Protein AF-A0A939I1Z3-F1 (afdb_monomer)

Secondary structure (DSSP, 8-state):
------TTTTT-EEPP-EEEEE-HHHHHHTTT-HHHHIIIIIHHHHHHHHHHHHTT--EEEEEHHHHHTT--TT-SEEEES-GGG--HHHHHHHHHHHHTT-EEEEPPTT--TTSTTTHHHHHHHHHHHHHTTGGG-SEEEESS-TT-EEEEEEETTTTEEEEEEE--GGG---GGGTTSS--PPPPPPPP--S-EEEE-STT--EEEEEE----------S---------TT--PPP--PPEEEEEEPPP-

Sequence (252 aa):
MPWAVSPYLSQSRPVRWAAVHYSERSRDRRGVDLVAAWRQVLWPLTGAFQVLVRDRVPVGVVDDYQLQKGQLDGYKLLFLPNPDELTTAQRREVDRFQAKGGIVIENDPRWTWSQPGKTGKAIAAFRQVYSEYRDTGPVRVTGGPEKMHAVAFQNPDKNRLMVAITNDFTWIQFRKNIGKGKQSLKSPPPQIRDVEPNSLSPGVGVTPVGGAAELHRCGASRGLKCRIRSQPGDRHASLLGKRLMVRTGKSL

pLDDT: mean 78.76, std 24.36, range [21.97, 98.81]

Radius of gyration: 22.59 Å; Cα contacts (8 Å, |Δi|>4): 367; chains: 1; bounding box: 70×38×61 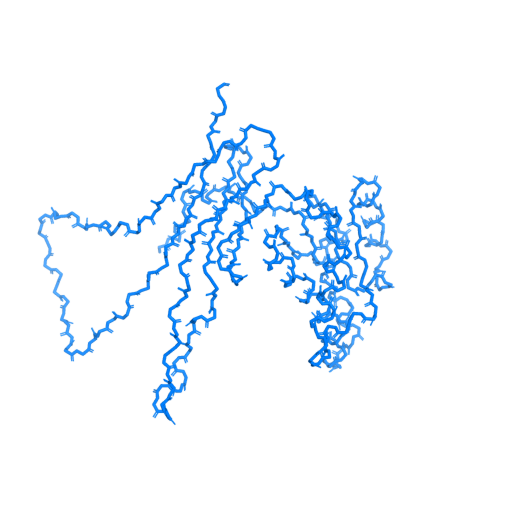Å

Nearest PDB structures (foldseek):
  7vkz-assembly1_A  TM=6.319E-01  e=9.091E-02  Ignavibacterium album JCM 16511
  7x87-assembly1_B  TM=6.037E-01  e=1.030E-01  Ignavibacterium album
  7x87-assembly1_A  TM=6.254E-01  e=1.322E-01  Ignavibacterium album
  7n29-assembly1_A-3  TM=5.141E-01  e=2.467E-01  Homo sapiens
  8hf0-assembly1_D  TM=3.876E-01  e=4.635E+00  Drosophila melanogaster

Solvent-accessible surface area (backbone atoms only — not comparable to full-atom values): 15160 Å² total; per-residue (Å²): 132,84,83,78,73,56,77,81,60,56,86,42,41,75,45,53,29,33,32,36,41,46,54,57,66,65,34,55,75,40,62,88,43,57,67,56,25,39,53,62,38,48,27,46,38,52,46,55,51,48,49,40,42,55,68,26,38,42,66,48,76,36,43,56,67,43,41,48,70,51,69,55,82,64,44,46,34,38,36,30,45,57,70,90,71,54,50,74,60,33,46,53,33,51,52,54,39,39,76,73,71,30,42,77,46,69,58,57,86,84,47,39,43,65,42,87,96,36,33,67,57,22,50,51,54,54,48,60,66,50,52,84,52,55,84,73,40,68,47,41,58,46,64,44,55,78,64,35,42,54,48,44,29,36,22,76,95,73,66,32,55,36,45,49,46,42,66,46,70,79,50,68,72,80,70,89,55,80,80,82,56,94,74,75,79,67,67,78,66,73,75,81,48,74,66,47,73,45,54,71,54,89,75,60,47,80,39,82,40,77,44,72,87,73,77,78,72,80,74,90,72,88,87,77,91,79,83,77,84,77,73,94,78,83,81,80,81,82,89,82,81,76,46,50,41,38,43,42,56,83,77,130

Structure (mmCIF, N/CA/C/O backbone):
data_AF-A0A939I1Z3-F1
#
_entry.id   AF-A0A939I1Z3-F1
#
loop_
_atom_site.group_PDB
_atom_site.id
_atom_site.type_symbol
_atom_site.label_atom_id
_atom_site.label_alt_id
_atom_site.label_comp_id
_atom_site.label_asym_id
_atom_site.label_entity_id
_atom_site.label_seq_id
_atom_site.pdbx_PDB_ins_code
_atom_site.Cartn_x
_atom_site.Cartn_y
_atom_site.Cartn_z
_atom_site.occupancy
_atom_site.B_iso_or_equiv
_atom_site.auth_seq_id
_atom_site.auth_comp_id
_atom_site.auth_asym_id
_atom_site.auth_atom_id
_atom_site.pdbx_PDB_model_num
ATOM 1 N N . MET A 1 1 ? -26.831 20.796 -7.241 1.00 49.06 1 MET A N 1
ATOM 2 C CA . MET A 1 1 ? -27.105 19.921 -6.081 1.00 49.06 1 MET A CA 1
ATOM 3 C C . MET A 1 1 ? -25.776 19.511 -5.465 1.00 49.06 1 MET A C 1
ATOM 5 O O . MET A 1 1 ? -24.980 18.925 -6.193 1.00 49.06 1 MET A O 1
ATOM 9 N N . PRO A 1 2 ? -25.488 19.839 -4.196 1.00 58.41 2 PRO A N 1
ATOM 10 C CA . PRO A 1 2 ? -24.328 19.280 -3.511 1.00 58.41 2 PRO A CA 1
ATOM 11 C C . PRO A 1 2 ? -24.509 17.762 -3.380 1.00 58.41 2 PRO A C 1
ATOM 13 O O . PRO A 1 2 ? -25.597 17.277 -3.072 1.00 58.41 2 PRO A O 1
ATOM 16 N N . TRP A 1 3 ? -23.460 17.003 -3.671 1.00 49.12 3 TRP A N 1
ATOM 17 C CA . TRP A 1 3 ? -23.441 15.553 -3.504 1.00 49.12 3 TRP A CA 1
ATOM 18 C C . TRP A 1 3 ? -23.482 15.242 -2.003 1.00 49.12 3 TRP A C 1
ATOM 20 O O . TRP A 1 3 ? -22.556 15.556 -1.261 1.00 49.12 3 TRP A O 1
ATOM 30 N N . ALA A 1 4 ? -24.583 14.657 -1.532 1.00 73.69 4 ALA A N 1
ATOM 31 C CA . ALA A 1 4 ? -24.708 14.258 -0.138 1.00 73.69 4 ALA A CA 1
ATOM 32 C C . ALA A 1 4 ? -23.889 12.982 0.105 1.00 73.69 4 ALA A C 1
ATOM 34 O O . ALA A 1 4 ? -24.250 11.892 -0.345 1.00 73.69 4 ALA A O 1
ATOM 35 N N . VAL A 1 5 ? -22.774 13.108 0.826 1.00 76.12 5 VAL A N 1
ATOM 36 C CA . VAL A 1 5 ? -22.085 11.949 1.407 1.00 76.12 5 VAL A CA 1
ATOM 37 C C . VAL A 1 5 ? -22.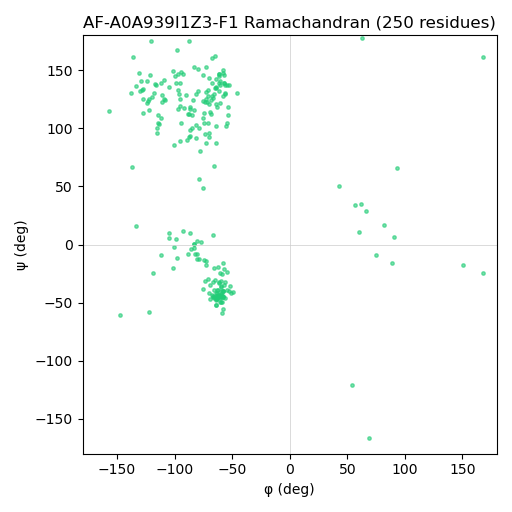979 11.366 2.495 1.00 76.12 5 VAL A C 1
ATOM 39 O O . VAL A 1 5 ? -23.569 12.106 3.280 1.00 76.12 5 VAL A O 1
ATOM 42 N N . SER A 1 6 ? -23.064 10.036 2.564 1.00 81.69 6 SER A N 1
ATOM 43 C CA . SER A 1 6 ? -23.744 9.343 3.663 1.00 81.69 6 SER A CA 1
ATOM 44 C C . SER A 1 6 ? -23.323 9.939 5.020 1.00 81.69 6 SER A C 1
ATOM 46 O O . SER A 1 6 ? -22.117 10.028 5.274 1.00 81.69 6 SER A O 1
ATOM 48 N N . PRO A 1 7 ? -24.258 10.291 5.925 1.00 83.44 7 PRO A N 1
ATOM 49 C CA . PRO A 1 7 ? -23.924 10.811 7.257 1.00 83.44 7 PRO A CA 1
ATOM 50 C C . PRO A 1 7 ? -22.991 9.892 8.058 1.00 83.44 7 PRO A C 1
ATOM 52 O O . PRO A 1 7 ? -22.258 10.344 8.941 1.00 83.44 7 PRO A O 1
ATOM 55 N N . TYR A 1 8 ? -22.980 8.598 7.728 1.00 81.19 8 TYR A N 1
ATOM 56 C CA . TYR A 1 8 ? -22.053 7.630 8.298 1.00 81.19 8 TYR A CA 1
ATOM 57 C C . TYR A 1 8 ? -20.606 7.915 7.872 1.00 81.19 8 TYR A C 1
ATOM 59 O O . TYR A 1 8 ? -19.730 7.970 8.730 1.00 81.19 8 TYR A O 1
ATOM 67 N N . LEU A 1 9 ? -20.360 8.214 6.595 1.00 85.81 9 LEU A N 1
ATOM 68 C CA . LEU A 1 9 ? -19.024 8.528 6.070 1.00 85.81 9 LEU A CA 1
ATOM 69 C C . LEU A 1 9 ? -18.563 9.963 6.367 1.00 85.81 9 LEU A C 1
ATOM 71 O O . LEU A 1 9 ? -17.377 10.265 6.225 1.00 85.81 9 LEU A O 1
ATOM 75 N N . SER A 1 10 ? -19.467 10.839 6.813 1.00 88.69 10 SER A N 1
ATOM 76 C CA . SER A 1 10 ? -19.119 12.212 7.180 1.00 88.69 10 SER A CA 1
ATOM 77 C C . SER A 1 10 ? -18.022 12.247 8.252 1.00 88.69 10 SER A C 1
ATOM 79 O O . SER A 1 10 ? -18.107 11.558 9.276 1.00 88.69 10 SER A O 1
ATOM 81 N N . GLN A 1 11 ? -16.980 13.046 7.985 1.00 89.31 11 GLN A N 1
ATOM 82 C CA . GLN A 1 11 ? -15.795 13.237 8.836 1.00 89.31 11 GLN A CA 1
ATOM 83 C C . GLN A 1 11 ? -14.982 11.957 9.104 1.00 89.31 11 GLN A C 1
ATOM 85 O O . GLN A 1 11 ? -14.099 11.948 9.958 1.00 89.31 11 GLN A O 1
ATOM 90 N N . SER A 1 12 ? -15.267 10.862 8.397 1.00 92.06 12 SER A N 1
ATOM 91 C CA . SER A 1 12 ? -14.455 9.652 8.492 1.00 92.06 12 SER A CA 1
ATOM 92 C C . SER A 1 12 ? -13.230 9.738 7.586 1.00 92.06 12 SER A C 1
ATOM 94 O O . SER A 1 12 ? -13.233 10.429 6.566 1.00 92.06 12 SER A O 1
ATOM 96 N N . ARG A 1 13 ? -12.171 9.030 7.966 1.00 93.50 13 ARG A N 1
ATOM 97 C CA . ARG A 1 13 ? -10.926 8.908 7.206 1.00 93.50 13 ARG A CA 1
ATOM 98 C C . ARG A 1 13 ? -10.680 7.432 6.899 1.00 93.50 13 ARG A C 1
ATOM 100 O O . ARG A 1 13 ? -11.027 6.599 7.738 1.00 93.50 13 ARG A O 1
ATOM 107 N N . PRO A 1 14 ? -10.091 7.081 5.744 1.00 94.12 14 PRO A N 1
ATOM 108 C CA . PRO A 1 14 ? -9.678 5.708 5.484 1.00 94.12 14 PRO A CA 1
ATOM 109 C C . PRO A 1 14 ? -8.767 5.199 6.601 1.00 94.12 14 PRO A C 1
ATOM 111 O O . PRO A 1 14 ? -7.878 5.921 7.059 1.00 94.12 14 PRO A O 1
ATOM 114 N N . VAL A 1 15 ? -8.993 3.964 7.039 1.00 95.00 15 VAL A N 1
ATOM 115 C CA . VAL A 1 15 ? -8.064 3.286 7.942 1.00 95.00 15 VAL A CA 1
ATOM 116 C C . VAL A 1 15 ? -6.773 3.034 7.174 1.00 95.00 15 VAL A C 1
ATOM 118 O O . VAL A 1 15 ? -6.783 2.456 6.088 1.00 95.00 15 VAL A O 1
ATOM 121 N N . ARG A 1 16 ? -5.663 3.495 7.741 1.00 94.88 16 ARG A N 1
ATOM 122 C CA . ARG A 1 16 ? -4.318 3.267 7.217 1.00 94.88 16 ARG A CA 1
ATOM 123 C C . ARG A 1 16 ? -3.723 2.082 7.963 1.00 94.88 16 ARG A C 1
ATOM 125 O O . ARG A 1 16 ? -3.849 2.011 9.179 1.00 94.88 16 ARG A O 1
ATOM 132 N N . TRP A 1 17 ? -3.136 1.137 7.236 1.00 96.75 17 TRP A N 1
ATOM 133 C CA . TRP A 1 17 ? -2.380 0.038 7.837 1.00 96.75 17 TRP A CA 1
ATOM 134 C C . TRP A 1 17 ? -1.226 -0.383 6.931 1.00 96.75 17 TRP A C 1
ATOM 136 O O . TRP A 1 17 ? -0.074 -0.198 7.309 1.00 96.75 17 TRP A O 1
ATOM 146 N N . ALA A 1 18 ? -1.507 -0.827 5.708 1.00 98.12 18 ALA A N 1
ATOM 147 C CA . ALA A 1 18 ? -0.481 -1.041 4.692 1.00 98.12 18 ALA A CA 1
ATOM 148 C C . ALA A 1 18 ? -0.422 0.128 3.702 1.00 98.12 18 ALA A C 1
ATOM 150 O O . ALA A 1 18 ? -1.449 0.706 3.341 1.00 98.12 18 ALA A O 1
ATOM 151 N N . ALA A 1 19 ? 0.774 0.445 3.227 1.00 98.50 19 ALA A N 1
ATOM 152 C CA . ALA A 1 19 ? 1.020 1.351 2.118 1.00 98.50 19 ALA A CA 1
ATOM 153 C C . ALA A 1 19 ? 1.847 0.639 1.047 1.00 98.50 19 ALA A C 1
ATOM 155 O O . ALA A 1 19 ? 2.785 -0.091 1.364 1.00 98.50 19 ALA A O 1
ATOM 156 N N . VAL A 1 20 ? 1.528 0.881 -0.221 1.00 98.69 20 VAL A N 1
ATOM 157 C CA . VAL A 1 20 ? 2.394 0.537 -1.351 1.00 98.69 20 VAL A CA 1
ATOM 158 C C . VAL A 1 20 ? 2.970 1.825 -1.922 1.00 98.69 20 VAL A C 1
ATOM 160 O O . VAL A 1 20 ? 2.214 2.733 -2.272 1.00 98.69 20 VAL A O 1
ATOM 163 N N . HIS A 1 21 ? 4.294 1.914 -2.011 1.00 98.75 21 HIS A N 1
ATOM 164 C CA . HIS A 1 21 ? 4.952 3.084 -2.579 1.00 98.75 21 HIS A CA 1
ATOM 165 C C . HIS A 1 21 ? 4.834 3.097 -4.107 1.00 98.75 21 HIS A C 1
ATOM 167 O O . HIS A 1 21 ? 5.263 2.155 -4.775 1.00 98.75 21 HIS A O 1
ATOM 173 N N . TYR A 1 22 ? 4.286 4.174 -4.663 1.00 98.56 22 TYR A N 1
ATOM 174 C CA . TYR A 1 22 ? 4.348 4.477 -6.085 1.00 98.56 22 TYR A CA 1
ATOM 175 C C . TYR A 1 22 ? 5.533 5.394 -6.358 1.00 98.56 22 TYR A C 1
ATOM 177 O O . TYR A 1 22 ? 5.461 6.580 -6.077 1.00 98.56 22 TYR A O 1
ATOM 185 N N . SER A 1 23 ? 6.609 4.844 -6.923 1.00 97.88 23 SER A N 1
ATOM 186 C CA . SER A 1 23 ? 7.764 5.661 -7.291 1.00 97.88 23 SER A CA 1
ATOM 187 C C . SER A 1 23 ? 7.591 6.253 -8.689 1.00 97.88 23 SER A C 1
ATOM 189 O O . SER A 1 23 ? 7.941 5.618 -9.693 1.00 97.88 23 SER A O 1
ATOM 191 N N . GLU A 1 24 ? 7.066 7.477 -8.764 1.00 98.19 24 GLU A N 1
ATOM 192 C CA . GLU A 1 24 ? 6.980 8.228 -10.021 1.00 98.19 24 GLU A CA 1
ATOM 193 C C . GLU A 1 24 ? 8.357 8.424 -10.646 1.00 98.19 24 GLU A C 1
ATOM 195 O O . GLU A 1 24 ? 8.524 8.213 -11.843 1.00 98.19 24 GLU A O 1
ATOM 200 N N . ARG A 1 25 ? 9.376 8.706 -9.835 1.00 97.56 25 ARG A N 1
ATOM 201 C CA . ARG A 1 25 ? 10.770 8.826 -10.258 1.00 97.56 25 ARG A CA 1
ATOM 202 C C . ARG A 1 25 ? 11.286 7.545 -10.900 1.00 97.56 25 ARG A C 1
ATOM 204 O O . ARG A 1 25 ? 11.948 7.614 -11.937 1.00 97.56 25 ARG A O 1
ATOM 211 N N . SER A 1 26 ? 11.014 6.384 -10.300 1.00 97.81 26 SER A N 1
ATOM 212 C CA . SER A 1 26 ? 11.442 5.102 -10.875 1.00 97.81 26 SER A CA 1
ATOM 213 C C . SER A 1 26 ? 10.752 4.865 -12.213 1.00 97.81 26 SER A C 1
ATOM 215 O O . SER A 1 26 ? 11.418 4.460 -13.165 1.00 97.81 26 SER A O 1
ATOM 217 N N . ARG A 1 27 ? 9.451 5.179 -12.329 1.00 97.81 27 ARG A N 1
ATOM 218 C CA . ARG A 1 27 ? 8.723 5.139 -13.608 1.00 97.81 27 ARG A CA 1
ATOM 219 C C . ARG A 1 27 ? 9.356 6.088 -14.629 1.00 97.81 27 ARG A C 1
ATOM 221 O O . ARG A 1 27 ? 9.650 5.662 -15.741 1.00 97.81 27 ARG A O 1
ATOM 228 N N . ASP A 1 28 ? 9.608 7.335 -14.249 1.00 97.62 28 ASP A N 1
ATOM 229 C CA . ASP A 1 28 ? 10.075 8.397 -15.146 1.00 97.62 28 ASP A CA 1
ATOM 230 C C . ASP A 1 28 ? 11.483 8.145 -15.676 1.00 97.62 28 ASP A C 1
ATOM 232 O O . ASP A 1 28 ? 11.768 8.449 -16.832 1.00 97.62 28 ASP A O 1
ATOM 236 N N . ARG A 1 29 ? 12.347 7.492 -14.890 1.00 97.38 29 ARG A N 1
ATOM 237 C CA . ARG A 1 29 ? 13.670 7.039 -15.349 1.00 97.38 29 ARG A CA 1
ATOM 238 C C . ARG A 1 29 ? 13.616 6.083 -16.540 1.00 97.38 29 ARG A C 1
ATOM 240 O O . ARG A 1 29 ? 14.591 6.004 -17.278 1.00 97.38 29 ARG A O 1
ATOM 247 N N . ARG A 1 30 ? 12.509 5.356 -16.737 1.00 97.62 30 ARG A N 1
ATOM 248 C CA . ARG A 1 30 ? 12.325 4.484 -17.912 1.00 97.62 30 ARG A CA 1
ATOM 249 C C . ARG A 1 30 ? 11.887 5.275 -19.149 1.00 97.62 30 ARG A C 1
ATOM 251 O O . ARG A 1 30 ? 11.952 4.748 -20.255 1.00 97.62 30 ARG A O 1
ATOM 258 N N . GLY A 1 31 ? 11.487 6.538 -18.987 1.00 94.62 31 GLY A N 1
ATOM 259 C CA . GLY A 1 31 ? 11.131 7.437 -20.079 1.00 94.62 31 GLY A CA 1
ATOM 260 C C . GLY A 1 31 ? 10.064 6.842 -20.996 1.00 94.62 31 GLY A C 1
ATOM 261 O O . GLY A 1 31 ? 8.963 6.509 -20.561 1.00 94.62 31 GLY A O 1
ATOM 262 N N . VAL A 1 32 ? 10.405 6.707 -22.278 1.00 96.31 32 VAL A N 1
ATOM 263 C CA . VAL A 1 32 ? 9.509 6.169 -23.314 1.00 96.31 32 VAL A CA 1
ATOM 264 C C . VAL A 1 32 ? 9.439 4.637 -23.339 1.00 96.31 32 VAL A C 1
ATOM 266 O O . VAL A 1 32 ? 8.584 4.089 -24.035 1.00 96.31 32 VAL A O 1
ATOM 269 N N . ASP A 1 33 ? 10.286 3.927 -22.582 1.00 97.94 33 ASP A N 1
ATOM 270 C CA . ASP A 1 33 ? 10.209 2.468 -22.462 1.00 97.94 33 ASP A CA 1
ATOM 271 C C . ASP A 1 33 ? 9.072 2.066 -21.512 1.00 97.94 33 ASP A C 1
ATOM 273 O O . ASP A 1 33 ? 9.248 1.749 -20.329 1.00 97.94 33 ASP A O 1
ATOM 277 N N . LEU A 1 34 ? 7.859 2.082 -22.065 1.00 95.62 34 LEU A N 1
ATOM 278 C CA . LEU A 1 34 ? 6.648 1.713 -21.344 1.00 95.62 34 LEU A CA 1
ATOM 279 C C . LEU A 1 34 ? 6.695 0.260 -20.862 1.00 95.62 34 LEU A C 1
ATOM 281 O O . LEU A 1 34 ? 6.172 -0.042 -19.792 1.00 95.62 34 LEU A O 1
ATOM 285 N N . VAL A 1 35 ? 7.330 -0.645 -21.610 1.00 96.50 35 VAL A N 1
ATOM 286 C CA . VAL A 1 35 ? 7.416 -2.059 -21.222 1.00 96.50 35 VAL A CA 1
ATOM 287 C C . VAL A 1 35 ? 8.260 -2.202 -19.958 1.00 96.50 35 VAL A C 1
ATOM 289 O O . VAL A 1 35 ? 7.833 -2.882 -19.020 1.00 96.50 35 VAL A O 1
ATOM 292 N N . ALA A 1 36 ? 9.410 -1.528 -19.888 1.00 96.38 36 ALA A N 1
ATOM 293 C CA . ALA A 1 36 ? 10.236 -1.500 -18.687 1.00 96.38 36 ALA A CA 1
ATOM 294 C C . ALA A 1 36 ? 9.520 -0.815 -17.515 1.00 96.38 36 ALA A C 1
ATOM 296 O O . ALA A 1 36 ? 9.520 -1.368 -16.412 1.00 96.38 36 ALA A O 1
ATOM 297 N N . ALA A 1 37 ? 8.854 0.325 -17.742 1.00 97.38 37 ALA A N 1
ATOM 298 C CA . ALA A 1 37 ? 8.095 1.025 -16.702 1.00 97.38 37 ALA A CA 1
ATOM 299 C C . ALA A 1 37 ? 7.005 0.124 -16.092 1.00 97.38 37 ALA A C 1
ATOM 301 O O . ALA A 1 37 ? 6.888 0.002 -14.869 1.00 97.38 37 ALA A O 1
ATOM 302 N N . TRP A 1 38 ? 6.252 -0.586 -16.936 1.00 96.62 38 TRP A N 1
ATOM 303 C CA . TRP A 1 38 ? 5.261 -1.552 -16.475 1.00 96.62 38 TRP A CA 1
ATOM 304 C C . TRP A 1 38 ? 5.904 -2.715 -15.727 1.00 96.62 38 TRP A C 1
ATOM 306 O O . TRP A 1 38 ? 5.511 -3.024 -14.606 1.00 96.62 38 TRP A O 1
ATOM 316 N N . ARG A 1 39 ? 6.901 -3.367 -16.327 1.00 96.00 39 ARG A N 1
ATOM 317 C CA . ARG A 1 39 ? 7.530 -4.574 -15.780 1.00 96.00 39 ARG A CA 1
ATOM 318 C C . ARG A 1 39 ? 8.230 -4.343 -14.444 1.00 96.00 39 ARG A C 1
ATOM 320 O O . ARG A 1 39 ? 8.175 -5.235 -13.600 1.00 96.00 39 ARG A O 1
ATOM 327 N N . GLN A 1 40 ? 8.902 -3.209 -14.286 1.00 95.75 40 GLN A N 1
ATOM 328 C CA . GLN A 1 40 ? 9.815 -2.962 -13.169 1.00 95.75 40 GLN A CA 1
ATOM 329 C C . GLN A 1 40 ? 9.212 -2.088 -12.066 1.00 95.75 40 GLN A C 1
ATOM 331 O O . GLN A 1 40 ? 9.716 -2.127 -10.949 1.00 95.75 40 GLN A O 1
ATOM 336 N N . VAL A 1 41 ? 8.160 -1.315 -12.359 1.00 97.19 41 VAL A N 1
ATOM 337 C CA . VAL A 1 41 ? 7.569 -0.366 -11.399 1.00 97.19 41 VAL A CA 1
ATOM 338 C C . VAL A 1 41 ? 6.091 -0.673 -11.171 1.00 97.19 41 VAL A C 1
ATOM 340 O O . VAL A 1 41 ? 5.679 -0.976 -10.051 1.00 97.19 41 VAL A O 1
ATOM 343 N N . LEU A 1 42 ? 5.279 -0.660 -12.233 1.00 97.81 42 LEU A N 1
ATOM 344 C CA . LEU A 1 42 ? 3.819 -0.742 -12.085 1.00 97.81 42 LEU A CA 1
ATOM 345 C C . LEU A 1 42 ? 3.324 -2.149 -11.733 1.00 97.81 42 LEU A C 1
ATOM 347 O O . LEU A 1 42 ? 2.404 -2.285 -10.928 1.00 97.81 42 LEU A O 1
ATOM 351 N N . TRP A 1 43 ? 3.909 -3.206 -12.301 1.00 97.56 43 TRP A N 1
ATOM 352 C CA . TRP A 1 43 ? 3.504 -4.582 -12.004 1.00 97.56 43 TRP A CA 1
ATOM 353 C C . TRP A 1 43 ? 3.796 -4.996 -10.557 1.00 97.56 43 TRP A C 1
ATOM 355 O O . TRP A 1 43 ? 2.882 -5.523 -9.925 1.00 97.56 43 TRP A O 1
ATOM 365 N N . PRO A 1 44 ? 4.988 -4.732 -9.988 1.00 98.00 44 PRO A N 1
ATOM 366 C CA . PRO A 1 44 ? 5.216 -4.952 -8.562 1.00 98.00 44 PRO A CA 1
ATOM 367 C C . PRO A 1 44 ? 4.258 -4.158 -7.666 1.00 98.00 44 PRO A C 1
ATOM 369 O O . PRO A 1 44 ? 3.668 -4.728 -6.748 1.00 98.00 44 PRO A O 1
ATOM 372 N N . LEU A 1 45 ? 4.032 -2.871 -7.968 1.00 98.19 45 LEU A N 1
ATOM 373 C CA . LEU A 1 45 ? 3.088 -2.029 -7.228 1.00 98.19 45 LEU A CA 1
ATOM 374 C C . LEU A 1 45 ? 1.667 -2.602 -7.241 1.00 98.19 45 LEU A C 1
ATOM 376 O O . LEU A 1 45 ? 1.056 -2.809 -6.192 1.00 98.19 45 LEU A O 1
ATOM 380 N N . THR A 1 46 ? 1.130 -2.848 -8.436 1.00 97.44 46 THR A N 1
ATOM 381 C CA . THR A 1 46 ? -0.256 -3.307 -8.606 1.00 97.44 46 THR A CA 1
ATOM 382 C C . THR A 1 46 ? -0.435 -4.726 -8.094 1.00 97.44 46 THR A C 1
ATOM 384 O O . THR A 1 46 ? -1.471 -5.025 -7.506 1.00 97.44 46 THR A O 1
ATOM 387 N N . GLY A 1 47 ? 0.586 -5.572 -8.246 1.00 97.00 47 GLY A N 1
ATOM 388 C CA . GLY A 1 47 ? 0.632 -6.922 -7.710 1.00 97.00 47 GLY A CA 1
ATOM 389 C C . GLY A 1 47 ? 0.483 -6.937 -6.193 1.00 97.00 47 GLY A C 1
ATOM 390 O O . GLY A 1 47 ? -0.485 -7.505 -5.688 1.00 97.00 47 GLY A O 1
ATOM 391 N N . ALA A 1 48 ? 1.374 -6.258 -5.468 1.00 98.00 48 ALA A N 1
ATOM 392 C CA . ALA A 1 48 ? 1.306 -6.184 -4.009 1.00 98.00 48 ALA A CA 1
ATOM 393 C C . ALA A 1 48 ? -0.005 -5.547 -3.520 1.00 98.00 48 ALA A C 1
ATOM 395 O O . ALA A 1 48 ? -0.675 -6.101 -2.646 1.00 98.00 48 ALA A O 1
ATOM 396 N N . PHE A 1 49 ? -0.427 -4.434 -4.134 1.00 97.75 49 PHE A N 1
ATOM 397 C CA . PHE A 1 49 ? -1.695 -3.780 -3.804 1.00 97.75 49 PHE A CA 1
ATOM 398 C C . PHE A 1 49 ? -2.888 -4.726 -3.994 1.00 97.75 49 PHE A C 1
ATOM 400 O O . PHE A 1 49 ? -3.754 -4.823 -3.125 1.00 97.75 49 PHE A O 1
ATOM 407 N N . GLN A 1 50 ? -2.924 -5.474 -5.101 1.00 95.25 50 GLN A N 1
ATOM 408 C CA . GLN A 1 50 ? -3.984 -6.438 -5.375 1.00 95.25 50 GLN A CA 1
ATOM 409 C C . GLN A 1 50 ? -4.015 -7.557 -4.334 1.00 95.25 50 GLN A C 1
ATOM 411 O O . GLN A 1 50 ? -5.110 -7.928 -3.910 1.00 95.25 50 GLN A O 1
ATOM 416 N N . VAL A 1 51 ? -2.863 -8.090 -3.911 1.00 95.75 51 VAL A N 1
ATOM 417 C CA . VAL A 1 51 ? -2.832 -9.117 -2.858 1.00 95.75 51 VAL A CA 1
ATOM 418 C C . VAL A 1 51 ? -3.422 -8.568 -1.563 1.00 95.75 51 VAL A C 1
ATOM 420 O O . VAL A 1 51 ? -4.339 -9.178 -1.022 1.00 95.75 51 VAL A O 1
ATOM 423 N N . LEU A 1 52 ? -2.986 -7.386 -1.121 1.00 95.75 52 LEU A N 1
ATOM 424 C CA . LEU A 1 52 ? -3.476 -6.761 0.112 1.00 95.75 52 LEU A CA 1
ATOM 425 C C . LEU A 1 52 ? -4.990 -6.485 0.048 1.00 95.75 52 LEU A C 1
ATOM 427 O O . LEU A 1 52 ? -5.735 -6.863 0.952 1.00 95.75 52 LEU A O 1
ATOM 431 N N . VAL A 1 53 ? -5.486 -5.923 -1.059 1.00 93.75 53 VAL A N 1
ATOM 432 C CA . VAL A 1 53 ? -6.932 -5.715 -1.257 1.00 93.75 53 VAL A CA 1
ATOM 433 C C . VAL A 1 53 ? -7.703 -7.037 -1.214 1.00 93.75 53 VAL A C 1
ATOM 435 O O . VAL A 1 53 ? -8.780 -7.099 -0.619 1.00 93.75 53 VAL A O 1
ATOM 438 N N . ARG A 1 54 ? -7.183 -8.099 -1.842 1.00 92.44 54 ARG A N 1
ATOM 439 C CA . ARG A 1 54 ? -7.839 -9.419 -1.884 1.00 92.44 54 ARG A CA 1
ATOM 440 C C . ARG A 1 54 ? -7.808 -10.137 -0.544 1.00 92.44 54 ARG A C 1
ATOM 442 O O . ARG A 1 54 ? -8.761 -10.837 -0.217 1.00 92.44 54 ARG A O 1
ATOM 449 N N . ASP A 1 55 ? -6.783 -9.889 0.256 1.00 92.69 55 ASP A N 1
ATOM 450 C CA . ASP A 1 55 ? -6.689 -10.378 1.627 1.00 92.69 55 ASP A CA 1
ATOM 451 C C . ASP A 1 55 ? -7.452 -9.488 2.624 1.00 92.69 55 ASP A C 1
ATOM 453 O O . ASP A 1 55 ? -7.521 -9.822 3.812 1.00 92.69 55 ASP A O 1
ATOM 457 N N . ARG A 1 56 ? -8.095 -8.425 2.108 1.00 93.19 56 ARG A N 1
ATOM 458 C CA . ARG A 1 56 ? -9.054 -7.530 2.775 1.00 93.19 56 ARG A CA 1
ATOM 459 C C . ARG A 1 56 ? -8.455 -6.771 3.950 1.00 93.19 56 ARG A C 1
ATOM 461 O O . ARG A 1 56 ? -9.136 -6.514 4.943 1.00 93.19 56 ARG A O 1
ATOM 468 N N . VAL A 1 57 ? -7.186 -6.408 3.823 1.00 93.31 57 VAL A N 1
ATOM 469 C CA . VAL A 1 57 ? -6.505 -5.537 4.781 1.00 93.31 57 VAL A CA 1
ATOM 470 C C . VAL A 1 57 ? -6.579 -4.081 4.307 1.00 93.31 57 VAL A C 1
ATOM 472 O O . VAL A 1 57 ? -6.599 -3.836 3.096 1.00 93.31 57 VAL A O 1
ATOM 475 N N . PRO A 1 58 ? -6.626 -3.090 5.218 1.00 95.19 58 PRO A N 1
ATOM 476 C CA . PRO A 1 58 ? -6.601 -1.687 4.821 1.00 95.19 58 PRO A CA 1
ATOM 477 C C . PRO A 1 58 ? -5.277 -1.350 4.129 1.00 95.19 58 PRO A C 1
ATOM 479 O O . PRO A 1 58 ? -4.208 -1.458 4.732 1.00 95.19 58 PRO A O 1
ATOM 482 N N . VAL A 1 59 ? -5.348 -0.937 2.865 1.00 97.00 59 VAL A N 1
ATOM 483 C CA . VAL A 1 59 ? -4.176 -0.594 2.057 1.00 97.00 59 VAL A CA 1
ATOM 484 C C . VAL A 1 59 ? -4.381 0.728 1.323 1.00 97.00 59 VAL A C 1
ATOM 486 O O . VAL A 1 59 ? -5.449 0.987 0.767 1.00 97.00 59 VAL A O 1
ATOM 489 N N . GLY A 1 60 ? -3.346 1.565 1.336 1.00 97.31 60 GLY A N 1
ATOM 490 C CA . GLY A 1 60 ? -3.251 2.805 0.573 1.00 97.31 60 GLY A CA 1
ATOM 491 C C . GLY A 1 60 ? -2.059 2.808 -0.383 1.00 97.31 60 GLY A C 1
ATOM 492 O O . GLY A 1 60 ? -1.238 1.890 -0.391 1.00 97.31 60 GLY A O 1
ATOM 493 N N . VAL A 1 61 ? -1.965 3.869 -1.179 1.00 98.31 61 VAL A N 1
ATOM 494 C CA . VAL A 1 61 ? -0.793 4.179 -2.006 1.00 98.31 61 VAL A CA 1
ATOM 495 C C . VAL A 1 61 ? -0.148 5.439 -1.442 1.00 98.31 61 VAL A C 1
ATOM 497 O O . VAL A 1 61 ? -0.862 6.352 -1.025 1.00 98.31 61 VAL A O 1
ATOM 500 N N . VAL A 1 62 ? 1.181 5.454 -1.400 1.00 98.56 62 VAL A N 1
ATOM 501 C CA . VAL A 1 62 ? 1.992 6.617 -1.019 1.00 98.56 62 VAL A CA 1
ATOM 502 C C . VAL A 1 62 ? 2.877 6.961 -2.209 1.00 98.56 62 VAL A C 1
ATOM 504 O O . VAL A 1 62 ? 3.551 6.074 -2.722 1.00 98.56 62 VAL A O 1
ATOM 507 N N . ASP A 1 63 ? 2.847 8.206 -2.666 1.00 98.62 63 ASP A N 1
ATOM 508 C CA . ASP A 1 63 ? 3.683 8.685 -3.776 1.00 98.62 63 ASP A CA 1
ATOM 509 C C . ASP A 1 63 ? 5.066 9.189 -3.306 1.00 98.62 63 ASP A C 1
ATOM 511 O O . ASP A 1 63 ? 5.343 9.250 -2.099 1.00 98.62 63 ASP A O 1
ATOM 515 N N . ASP A 1 64 ? 5.949 9.547 -4.244 1.00 98.69 64 ASP A N 1
ATOM 516 C CA . ASP A 1 64 ? 7.310 9.997 -3.939 1.00 98.69 64 ASP A CA 1
ATOM 517 C C . ASP A 1 64 ? 7.319 11.232 -3.020 1.00 98.69 64 ASP A C 1
ATOM 519 O O . ASP A 1 64 ? 8.158 11.322 -2.113 1.00 98.69 64 ASP A O 1
ATOM 523 N N . TYR A 1 65 ? 6.395 12.178 -3.240 1.00 98.50 65 TYR A N 1
ATOM 524 C CA . TYR A 1 65 ? 6.293 13.418 -2.467 1.00 98.50 65 TYR A CA 1
ATOM 525 C C . TYR A 1 65 ? 5.825 13.136 -1.038 1.00 98.50 65 TYR A C 1
ATOM 527 O O . TYR A 1 65 ? 6.426 13.616 -0.074 1.00 98.50 65 TYR A O 1
ATOM 535 N N . GLN A 1 66 ? 4.783 12.325 -0.884 1.00 98.56 66 GLN A N 1
ATOM 536 C CA . GLN A 1 66 ? 4.256 11.899 0.405 1.00 98.56 66 GLN A CA 1
ATOM 537 C C . GLN A 1 66 ? 5.307 11.117 1.201 1.00 98.56 66 GLN A C 1
ATOM 539 O O . GLN A 1 66 ? 5.491 11.395 2.391 1.00 98.56 66 GLN A O 1
ATOM 544 N N . LEU A 1 67 ? 6.043 10.203 0.554 1.00 98.69 67 LEU A N 1
ATOM 545 C CA . LEU A 1 67 ? 7.129 9.457 1.191 1.00 98.69 67 LEU A CA 1
ATOM 546 C C . LEU A 1 67 ? 8.256 10.394 1.638 1.00 98.69 67 LEU A C 1
ATOM 548 O O . LEU A 1 67 ? 8.687 10.332 2.787 1.00 98.69 67 LEU A O 1
ATOM 552 N N . GLN A 1 68 ? 8.691 11.314 0.774 1.00 98.44 68 GLN A N 1
ATOM 553 C CA . GLN A 1 68 ? 9.731 12.295 1.098 1.00 98.44 68 GLN A CA 1
ATOM 554 C C . GLN A 1 68 ? 9.333 13.221 2.260 1.00 98.44 68 GLN A C 1
ATOM 556 O O . GLN A 1 68 ? 10.193 13.681 3.014 1.00 98.44 68 GLN A O 1
ATOM 561 N N . LYS A 1 69 ? 8.039 13.524 2.403 1.00 98.50 69 LYS A N 1
ATOM 562 C CA . LYS A 1 69 ? 7.491 14.312 3.516 1.00 98.50 69 LYS A CA 1
ATOM 563 C C . LYS A 1 69 ? 7.225 13.482 4.776 1.00 98.50 69 LYS A C 1
ATOM 565 O O . LYS A 1 69 ? 6.744 14.044 5.756 1.00 98.50 69 LYS A O 1
ATOM 570 N N . GLY A 1 70 ? 7.513 12.180 4.759 1.00 96.88 70 GLY A N 1
ATOM 571 C CA . GLY A 1 70 ? 7.288 11.289 5.893 1.00 96.88 70 GLY A CA 1
ATOM 572 C C . GLY A 1 70 ? 5.806 11.101 6.222 1.00 96.88 70 GLY A C 1
ATOM 573 O O . GLY A 1 70 ? 5.469 10.864 7.378 1.00 96.88 70 GLY A O 1
ATOM 574 N N . GLN A 1 71 ? 4.904 11.204 5.236 1.00 97.94 71 GLN A N 1
ATOM 575 C CA . GLN A 1 71 ? 3.451 11.053 5.420 1.00 97.94 71 GLN A CA 1
ATOM 576 C C . GLN A 1 71 ? 3.026 9.585 5.596 1.00 97.94 71 GLN A C 1
ATOM 578 O O . GLN A 1 71 ? 2.086 9.098 4.967 1.00 97.94 71 GLN A O 1
ATOM 583 N N . LEU A 1 72 ? 3.727 8.879 6.481 1.00 98.06 72 LEU A N 1
ATOM 584 C CA . LEU A 1 72 ? 3.513 7.474 6.805 1.00 98.06 72 LEU A CA 1
ATOM 585 C C . LEU A 1 72 ? 2.679 7.283 8.085 1.00 98.06 72 LEU A C 1
ATOM 587 O O . LEU A 1 72 ? 2.447 6.154 8.516 1.00 98.06 72 LEU A O 1
ATOM 591 N N . ASP A 1 73 ? 2.186 8.372 8.680 1.00 95.81 73 ASP A N 1
ATOM 592 C CA . ASP A 1 73 ? 1.381 8.326 9.899 1.00 95.81 73 ASP A CA 1
ATOM 593 C C . ASP A 1 73 ? 0.122 7.463 9.729 1.00 95.81 73 ASP A C 1
ATOM 595 O O . ASP A 1 73 ? -0.692 7.644 8.809 1.00 95.81 73 ASP A O 1
ATOM 599 N N . GLY A 1 74 ? -0.035 6.530 10.670 1.00 94.38 74 GLY A N 1
ATOM 600 C CA . GLY A 1 74 ? -1.105 5.538 10.705 1.00 94.38 74 GLY A CA 1
ATOM 601 C C . GLY A 1 74 ? -0.786 4.239 9.964 1.00 94.38 74 GLY A C 1
ATOM 602 O O . GLY A 1 74 ? -1.460 3.247 10.213 1.00 94.38 74 GLY A O 1
ATOM 603 N N . TYR A 1 75 ? 0.235 4.194 9.104 1.00 97.94 75 TYR A N 1
ATOM 604 C CA . TYR A 1 75 ? 0.673 2.936 8.502 1.00 97.94 75 TYR A CA 1
ATOM 605 C C . TYR A 1 75 ? 1.552 2.131 9.472 1.00 97.94 75 TYR A C 1
ATOM 607 O O . TYR A 1 75 ? 2.231 2.673 10.344 1.00 97.94 75 TYR A O 1
ATOM 615 N N . LYS A 1 76 ? 1.515 0.810 9.317 1.00 97.25 76 LYS A N 1
ATOM 616 C CA . LYS A 1 76 ? 2.344 -0.180 10.013 1.00 97.25 76 LYS A CA 1
ATOM 617 C C . LYS A 1 76 ? 3.203 -0.987 9.054 1.00 97.25 76 LYS A C 1
ATOM 619 O O . LYS A 1 76 ? 4.253 -1.456 9.464 1.00 97.25 76 LYS A O 1
ATOM 624 N N . LEU A 1 77 ? 2.792 -1.091 7.793 1.00 98.38 77 LEU A N 1
ATOM 625 C CA . LEU A 1 77 ? 3.521 -1.788 6.745 1.00 98.38 77 LEU A CA 1
ATOM 626 C C . LEU A 1 77 ? 3.713 -0.866 5.540 1.00 98.38 77 LEU A C 1
ATOM 628 O O . LEU A 1 77 ? 2.761 -0.227 5.093 1.00 98.38 77 LEU A O 1
ATOM 632 N N . LEU A 1 78 ? 4.926 -0.830 4.998 1.00 98.75 78 LEU A N 1
ATOM 633 C CA . LEU A 1 78 ? 5.279 -0.145 3.760 1.00 98.75 78 LEU A CA 1
ATOM 634 C C . LEU A 1 78 ? 5.913 -1.145 2.791 1.00 98.75 78 LEU A C 1
ATOM 636 O O . LEU A 1 78 ? 6.934 -1.753 3.098 1.00 98.75 78 LEU A O 1
ATOM 640 N N . PHE A 1 79 ? 5.320 -1.301 1.612 1.00 98.75 79 PHE A N 1
ATOM 641 C CA . PHE A 1 79 ? 5.902 -2.067 0.518 1.00 98.75 79 PHE A CA 1
ATOM 642 C C . PHE A 1 79 ? 6.648 -1.146 -0.456 1.00 98.75 79 PHE A C 1
ATOM 644 O O . PHE A 1 79 ? 6.075 -0.160 -0.932 1.00 98.75 79 PHE A O 1
ATOM 651 N N . LEU A 1 80 ? 7.898 -1.488 -0.779 1.00 98.75 80 LEU A N 1
ATOM 652 C CA . LEU A 1 80 ? 8.782 -0.737 -1.672 1.00 98.75 80 LEU A CA 1
ATOM 653 C C . LEU A 1 80 ? 9.076 -1.530 -2.961 1.00 98.75 80 LEU A C 1
ATOM 655 O O . LEU A 1 80 ? 9.913 -2.434 -2.946 1.00 98.75 80 LEU A O 1
ATOM 659 N N . PRO A 1 81 ? 8.450 -1.176 -4.100 1.00 97.88 81 PRO A N 1
ATOM 660 C CA . PRO A 1 81 ? 8.740 -1.785 -5.401 1.00 97.88 81 PRO A CA 1
ATOM 661 C C . PRO A 1 81 ? 10.188 -1.630 -5.888 1.00 97.88 81 PRO A C 1
ATOM 663 O O . PRO A 1 81 ? 10.717 -2.531 -6.534 1.00 97.88 81 PRO A O 1
ATOM 666 N N . ASN A 1 82 ? 10.815 -0.484 -5.603 1.00 98.19 82 ASN A N 1
ATOM 667 C CA . ASN A 1 82 ? 12.134 -0.099 -6.117 1.00 98.19 82 ASN A CA 1
ATOM 668 C C . ASN A 1 82 ? 12.988 0.532 -4.989 1.00 98.19 82 ASN A C 1
ATOM 670 O O . ASN A 1 82 ? 13.240 1.738 -5.014 1.00 98.19 82 ASN A O 1
ATOM 674 N N . PRO A 1 83 ? 13.392 -0.238 -3.959 1.00 97.88 83 PRO A N 1
ATOM 675 C CA . PRO A 1 83 ? 14.071 0.295 -2.766 1.00 97.88 83 PRO A CA 1
ATOM 676 C C . PRO A 1 83 ? 15.452 0.903 -3.068 1.00 97.88 83 PRO A C 1
ATOM 678 O O . PRO A 1 83 ? 15.862 1.883 -2.440 1.00 97.88 83 PRO A O 1
ATOM 681 N N . ASP A 1 84 ? 16.149 0.391 -4.083 1.00 97.81 84 ASP A N 1
ATOM 682 C CA . ASP A 1 84 ? 17.464 0.890 -4.512 1.00 97.81 84 ASP A CA 1
ATOM 683 C C . ASP A 1 84 ? 17.386 2.248 -5.224 1.00 97.81 84 ASP A C 1
ATOM 685 O O . ASP A 1 84 ? 18.386 2.938 -5.405 1.00 97.81 84 ASP A O 1
ATOM 689 N N . GLU A 1 85 ? 16.182 2.663 -5.618 1.00 97.88 85 GLU A N 1
ATOM 690 C CA . GLU A 1 85 ? 15.958 3.860 -6.421 1.00 97.88 85 GLU A CA 1
ATOM 691 C C . GLU A 1 85 ? 15.493 5.078 -5.621 1.00 97.88 85 GLU A C 1
ATOM 693 O O . GLU A 1 85 ? 15.365 6.164 -6.205 1.00 97.88 85 GLU A O 1
ATOM 698 N N . LEU A 1 86 ? 15.300 4.910 -4.308 1.00 98.44 86 LEU A N 1
ATOM 699 C CA . LEU A 1 86 ? 14.919 5.970 -3.380 1.00 98.44 86 LEU A CA 1
ATOM 700 C C . LEU A 1 86 ? 15.963 7.089 -3.332 1.00 98.44 86 LEU A C 1
ATOM 702 O O . LEU A 1 86 ? 17.173 6.857 -3.303 1.00 98.44 86 LEU A O 1
ATOM 706 N N . THR A 1 87 ? 15.487 8.329 -3.251 1.00 98.50 87 THR A N 1
ATOM 707 C CA . THR A 1 87 ? 16.338 9.481 -2.926 1.00 98.50 87 THR A CA 1
ATOM 708 C C . THR A 1 87 ? 16.836 9.408 -1.480 1.00 98.50 87 THR A C 1
ATOM 710 O O . THR A 1 87 ? 16.216 8.768 -0.630 1.00 98.50 87 THR A O 1
ATOM 713 N N . THR A 1 88 ? 17.906 10.138 -1.151 1.00 98.50 88 THR A N 1
ATOM 714 C CA . THR A 1 88 ? 18.413 10.241 0.231 1.00 98.50 88 THR A CA 1
ATOM 715 C C . THR A 1 88 ? 17.337 10.706 1.214 1.00 98.50 88 THR A C 1
ATOM 717 O O . THR A 1 88 ? 17.254 10.203 2.332 1.00 98.50 88 THR A O 1
ATOM 720 N N . ALA A 1 89 ? 16.482 11.647 0.800 1.00 98.38 89 ALA A N 1
ATOM 721 C CA . ALA A 1 89 ? 15.400 12.143 1.642 1.00 98.38 89 ALA A CA 1
ATOM 722 C C . ALA A 1 89 ? 14.329 11.071 1.892 1.00 98.38 89 ALA A C 1
ATOM 724 O O . ALA A 1 89 ? 13.913 10.904 3.032 1.00 98.38 89 ALA A O 1
ATOM 725 N N . GLN A 1 90 ? 13.926 10.321 0.863 1.00 98.75 90 GLN A N 1
ATOM 726 C CA . GLN A 1 90 ? 12.974 9.216 1.016 1.00 98.75 90 GLN A CA 1
ATOM 727 C C . GLN A 1 90 ? 13.548 8.089 1.875 1.00 98.75 90 GLN A C 1
ATOM 729 O O . GLN A 1 90 ? 12.867 7.626 2.782 1.00 98.75 90 GLN A O 1
ATOM 734 N N . ARG A 1 91 ? 14.808 7.693 1.641 1.00 98.81 91 ARG A N 1
ATOM 735 C CA . ARG A 1 91 ? 15.490 6.660 2.434 1.00 98.81 91 ARG A CA 1
ATOM 736 C C . ARG A 1 91 ? 15.493 7.015 3.919 1.00 98.81 91 ARG A C 1
ATOM 738 O O . ARG A 1 91 ? 15.054 6.214 4.728 1.00 98.81 91 ARG A O 1
ATOM 745 N N . ARG A 1 92 ? 15.827 8.264 4.259 1.00 98.75 92 ARG A N 1
ATOM 746 C CA . ARG A 1 92 ? 15.768 8.751 5.645 1.00 98.75 92 ARG A CA 1
ATOM 747 C C . ARG A 1 92 ? 14.373 8.619 6.271 1.00 98.75 92 ARG A C 1
ATOM 749 O O . ARG A 1 92 ? 14.266 8.307 7.454 1.00 98.75 92 ARG A O 1
ATOM 756 N N . GLU A 1 93 ? 13.304 8.890 5.521 1.00 98.75 93 GLU A N 1
ATOM 757 C CA . GLU A 1 93 ? 11.940 8.736 6.048 1.00 98.75 93 GLU A CA 1
ATOM 758 C C . GLU A 1 93 ? 11.523 7.259 6.175 1.00 98.75 93 GLU A C 1
ATOM 760 O O . GLU A 1 93 ? 10.805 6.921 7.117 1.00 98.75 93 GLU A O 1
ATOM 765 N N . VAL A 1 94 ? 12.019 6.370 5.305 1.00 98.75 94 VAL A N 1
ATOM 766 C CA . VAL A 1 94 ? 11.872 4.908 5.450 1.00 98.75 94 VAL A CA 1
ATOM 767 C C . VAL A 1 94 ? 12.598 4.413 6.704 1.00 98.75 94 VAL A C 1
ATOM 769 O O . VAL A 1 94 ? 11.985 3.733 7.526 1.00 98.75 94 VAL A O 1
ATOM 772 N N . ASP A 1 95 ? 13.847 4.833 6.919 1.00 98.69 95 ASP A N 1
ATOM 773 C CA . ASP A 1 95 ? 14.631 4.469 8.105 1.00 98.69 95 ASP A CA 1
ATOM 774 C C . ASP A 1 95 ? 13.926 4.938 9.388 1.00 98.69 95 ASP A C 1
ATOM 776 O O . ASP A 1 95 ? 13.787 4.195 10.360 1.00 98.69 95 ASP A O 1
ATOM 780 N N . ARG A 1 96 ? 13.399 6.170 9.381 1.00 98.62 96 ARG A N 1
ATOM 781 C CA . ARG A 1 96 ? 12.609 6.717 10.494 1.00 98.62 96 ARG A CA 1
ATOM 782 C C . ARG A 1 96 ? 11.329 5.920 10.735 1.00 98.62 96 ARG A C 1
ATOM 784 O O . ARG A 1 96 ? 10.930 5.750 11.888 1.00 98.62 96 ARG A O 1
ATOM 791 N N . PHE A 1 97 ? 10.658 5.478 9.676 1.00 98.62 97 PHE A N 1
ATOM 792 C CA . PHE A 1 97 ? 9.471 4.638 9.786 1.00 98.62 97 PHE A CA 1
ATOM 793 C C . PHE A 1 97 ? 9.807 3.289 10.432 1.00 98.62 97 PHE A C 1
ATOM 795 O O . PHE A 1 97 ? 9.134 2.904 11.389 1.00 98.62 97 PHE A O 1
ATOM 802 N N . GLN A 1 98 ? 10.888 2.629 10.005 1.00 98.44 98 GLN A N 1
ATOM 803 C CA . GLN A 1 98 ? 11.366 1.386 10.623 1.00 98.44 98 GLN A CA 1
ATOM 804 C C . GLN A 1 98 ? 11.770 1.579 12.085 1.00 98.44 98 GLN A C 1
ATOM 806 O O . GLN A 1 98 ? 11.359 0.801 12.942 1.00 98.44 98 GLN A O 1
ATOM 811 N N . ALA A 1 99 ? 12.487 2.660 12.404 1.00 98.31 99 ALA A N 1
ATOM 812 C CA . ALA A 1 99 ? 12.898 2.975 13.773 1.00 98.31 99 ALA A CA 1
ATOM 813 C C . ALA A 1 99 ? 11.707 3.172 14.735 1.00 98.31 99 ALA A C 1
ATOM 815 O O . ALA A 1 99 ? 11.836 2.963 15.938 1.00 98.31 99 ALA A O 1
ATOM 816 N N . LYS A 1 100 ? 10.527 3.540 14.215 1.00 97.94 100 LYS A N 1
ATOM 817 C CA . LYS A 1 100 ? 9.263 3.634 14.971 1.00 97.94 100 LYS A CA 1
ATOM 818 C C . LYS A 1 100 ? 8.495 2.302 15.053 1.00 97.94 100 LYS A C 1
ATOM 820 O O . LYS A 1 100 ? 7.336 2.293 15.469 1.00 97.94 100 LYS A O 1
ATOM 825 N N . GLY A 1 101 ? 9.106 1.193 14.636 1.00 97.31 101 GLY A N 1
ATOM 826 C CA . GLY A 1 101 ? 8.484 -0.131 14.573 1.00 97.31 101 GLY A CA 1
ATOM 827 C C . GLY A 1 101 ? 7.627 -0.360 13.325 1.00 97.31 101 GLY A C 1
ATOM 828 O O . GLY A 1 101 ? 6.779 -1.250 13.321 1.00 97.31 101 GLY A O 1
ATOM 829 N N . GLY A 1 102 ? 7.788 0.465 12.286 1.00 98.00 102 GLY A N 1
ATOM 830 C CA . GLY A 1 102 ? 7.188 0.221 10.979 1.00 98.00 102 GLY A CA 1
ATOM 831 C C . GLY A 1 102 ? 7.850 -0.961 10.270 1.00 98.00 102 GLY A C 1
ATOM 832 O O . GLY A 1 102 ? 9.059 -1.161 10.352 1.00 98.00 102 GLY A O 1
ATOM 833 N N . ILE A 1 103 ? 7.056 -1.745 9.551 1.00 98.19 103 ILE A N 1
ATOM 834 C CA . ILE A 1 103 ? 7.515 -2.904 8.786 1.00 98.19 103 ILE A CA 1
ATOM 835 C C . ILE A 1 103 ? 7.756 -2.474 7.346 1.00 98.19 103 ILE A C 1
ATOM 837 O O . ILE A 1 103 ? 6.848 -1.957 6.694 1.00 98.19 103 ILE A O 1
ATOM 841 N N . VAL A 1 104 ? 8.953 -2.723 6.827 1.00 98.50 104 VAL A N 1
ATOM 842 C CA . VAL A 1 104 ? 9.277 -2.480 5.419 1.00 98.50 104 VAL A CA 1
ATOM 843 C C . VAL A 1 104 ? 9.438 -3.814 4.715 1.00 98.50 104 VAL A C 1
ATOM 845 O O . VAL A 1 104 ? 10.222 -4.656 5.142 1.00 98.50 104 VAL A O 1
ATOM 848 N N . ILE A 1 105 ? 8.680 -3.998 3.638 1.00 98.44 105 ILE A N 1
ATOM 849 C CA . ILE A 1 105 ? 8.831 -5.127 2.727 1.00 98.44 105 ILE A CA 1
ATOM 850 C C . ILE A 1 105 ? 9.368 -4.580 1.416 1.00 98.44 105 ILE A C 1
ATOM 852 O O . ILE A 1 105 ? 8.755 -3.724 0.780 1.00 98.44 105 ILE A O 1
ATOM 856 N N . GLU A 1 106 ? 10.506 -5.100 0.997 1.00 98.50 106 GLU A N 1
ATOM 857 C CA . GLU A 1 106 ? 11.108 -4.766 -0.283 1.00 98.50 106 GLU A CA 1
ATOM 858 C C . GLU A 1 106 ? 10.666 -5.762 -1.352 1.00 98.50 106 GLU A C 1
ATOM 860 O O . GLU A 1 106 ? 10.409 -6.936 -1.076 1.00 98.50 106 GLU A O 1
ATOM 865 N N . ASN A 1 107 ? 10.527 -5.290 -2.589 1.00 97.75 107 ASN A N 1
ATOM 866 C CA . ASN A 1 107 ? 10.222 -6.176 -3.698 1.00 97.75 107 ASN A CA 1
ATOM 867 C C . ASN A 1 107 ? 11.398 -7.107 -3.996 1.00 97.75 107 ASN A C 1
ATOM 869 O O . ASN A 1 107 ? 12.501 -6.653 -4.283 1.00 97.75 107 ASN A O 1
ATOM 873 N N . ASP A 1 108 ? 11.126 -8.406 -4.053 1.00 96.81 108 ASP A N 1
ATOM 874 C CA . ASP A 1 108 ? 12.087 -9.388 -4.541 1.00 96.81 108 ASP A CA 1
ATOM 875 C C . ASP A 1 108 ? 12.017 -9.476 -6.081 1.00 96.81 108 ASP A C 1
ATOM 877 O O . ASP A 1 108 ? 10.947 -9.762 -6.631 1.00 96.81 108 ASP A O 1
ATOM 881 N N . PRO A 1 109 ? 13.126 -9.292 -6.822 1.00 93.19 109 PRO A N 1
ATOM 882 C CA . PRO A 1 109 ? 13.151 -9.439 -8.281 1.00 93.19 109 PRO A CA 1
ATOM 883 C C . PRO A 1 109 ? 12.686 -10.815 -8.794 1.00 93.19 109 PRO A C 1
ATOM 885 O O . PRO A 1 109 ? 12.286 -10.945 -9.955 1.00 93.19 109 PRO A O 1
ATOM 888 N N . ARG A 1 110 ? 12.715 -11.851 -7.946 1.00 95.19 110 ARG A N 1
ATOM 889 C CA . ARG A 1 110 ? 12.201 -13.197 -8.250 1.00 95.19 110 ARG A CA 1
ATOM 890 C C . ARG A 1 110 ? 10.672 -13.245 -8.274 1.00 95.19 110 ARG A C 1
ATOM 892 O O . ARG A 1 110 ? 10.097 -14.181 -8.840 1.00 95.19 110 ARG A O 1
ATOM 899 N N . TRP A 1 111 ? 9.989 -12.251 -7.705 1.00 96.44 111 TRP A N 1
ATOM 900 C CA . TRP A 1 111 ? 8.543 -12.102 -7.823 1.00 96.44 111 TRP A CA 1
ATOM 901 C C . TRP A 1 111 ? 8.202 -11.627 -9.233 1.00 96.44 111 TRP A C 1
ATOM 903 O O . TRP A 1 111 ? 8.233 -10.451 -9.586 1.00 96.44 111 TRP A O 1
ATOM 913 N N . THR A 1 112 ? 7.887 -12.595 -10.083 1.00 93.88 112 THR A N 1
ATOM 914 C CA . THR A 1 112 ? 7.638 -12.405 -11.516 1.00 93.88 112 THR A CA 1
ATOM 915 C C . THR A 1 112 ? 6.235 -11.854 -11.798 1.00 93.88 112 THR A C 1
ATOM 917 O O . THR A 1 112 ? 5.467 -12.435 -12.562 1.00 93.88 112 THR A O 1
ATOM 920 N N . TRP A 1 113 ? 5.904 -10.704 -11.198 1.00 95.38 113 TRP A N 1
ATOM 921 C CA . TRP A 1 113 ? 4.594 -10.042 -11.275 1.00 95.38 113 TRP A CA 1
ATOM 922 C C . TRP A 1 113 ? 4.056 -9.896 -12.705 1.00 95.38 113 TRP A C 1
ATOM 924 O O . TRP A 1 113 ? 2.878 -10.136 -12.959 1.00 95.38 113 TRP A O 1
ATOM 934 N N . SER A 1 114 ? 4.946 -9.545 -13.634 1.00 93.50 114 SER A N 1
ATOM 935 C CA . SER A 1 114 ? 4.651 -9.233 -15.035 1.00 93.50 114 SER A CA 1
ATOM 936 C C . SER A 1 114 ? 4.659 -10.435 -15.981 1.00 93.50 114 SER A C 1
ATOM 938 O O . SER A 1 114 ? 4.314 -10.273 -17.149 1.00 93.50 114 SER A O 1
ATOM 940 N N . GLN A 1 115 ? 5.076 -11.626 -15.530 1.00 91.94 115 GLN A N 1
ATOM 941 C CA . GLN A 1 115 ? 5.171 -12.799 -16.404 1.00 91.94 115 GLN A CA 1
ATOM 942 C C . GLN A 1 115 ? 3.820 -13.531 -16.460 1.00 91.94 115 GLN A C 1
ATOM 944 O O . GLN A 1 115 ? 3.370 -14.052 -15.430 1.00 91.94 115 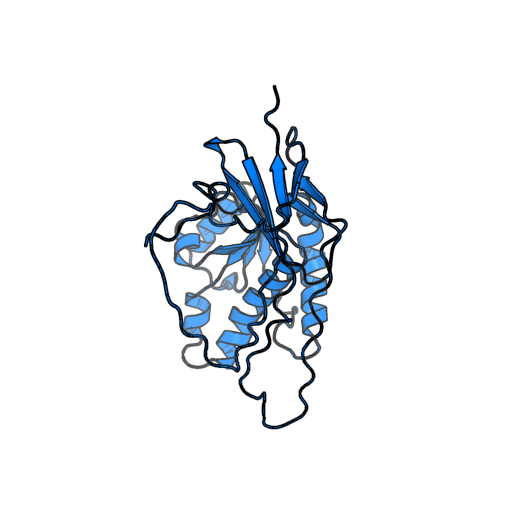GLN A O 1
ATOM 949 N N . PRO A 1 116 ? 3.183 -13.635 -17.645 1.00 87.56 116 PRO A N 1
ATOM 950 C CA . PRO A 1 116 ? 1.942 -14.385 -17.802 1.00 87.56 116 PRO A CA 1
ATOM 951 C C . PRO A 1 116 ? 2.076 -15.815 -17.269 1.00 87.56 116 PRO A C 1
ATOM 953 O O . PRO A 1 116 ? 3.101 -16.471 -17.450 1.00 87.56 116 PRO A O 1
ATOM 956 N N . GLY A 1 117 ? 1.054 -16.290 -16.558 1.00 88.81 117 GLY A N 1
ATOM 957 C CA . GLY A 1 117 ? 1.043 -17.625 -15.950 1.00 88.81 117 GLY A CA 1
ATOM 958 C C . GLY A 1 117 ? 1.914 -17.787 -14.695 1.00 88.81 117 GLY A C 1
ATOM 959 O O . GLY A 1 117 ? 1.796 -18.802 -14.012 1.00 88.81 117 GLY A O 1
ATOM 960 N N . LYS A 1 118 ? 2.747 -16.801 -14.331 1.00 89.94 118 LYS A N 1
ATOM 961 C CA . LYS A 1 118 ? 3.588 -16.847 -13.118 1.00 89.94 118 LYS A CA 1
ATOM 962 C C . LYS A 1 118 ? 3.191 -15.848 -12.036 1.00 89.94 118 LYS A C 1
ATOM 964 O O . LYS A 1 118 ? 3.649 -15.990 -10.905 1.00 89.94 118 LYS A O 1
ATOM 969 N N . THR A 1 119 ? 2.273 -14.924 -12.321 1.00 91.94 119 THR A N 1
ATOM 970 C CA . THR A 1 119 ? 1.731 -13.977 -11.332 1.00 91.94 119 THR A CA 1
ATOM 971 C C . THR A 1 119 ? 1.224 -14.679 -10.066 1.00 91.94 119 THR A C 1
ATOM 973 O O . THR A 1 119 ? 1.447 -14.185 -8.968 1.00 91.94 119 THR A O 1
ATOM 976 N N . GLY A 1 120 ? 0.632 -15.876 -10.183 1.00 93.69 120 GLY A N 1
ATOM 977 C CA . GLY A 1 120 ? 0.203 -16.668 -9.022 1.00 93.69 120 GLY A CA 1
ATOM 978 C C . GLY A 1 120 ? 1.346 -17.041 -8.067 1.00 93.69 120 GLY A C 1
ATOM 979 O O . GLY A 1 120 ? 1.159 -17.001 -6.853 1.00 93.69 120 GLY A O 1
ATOM 980 N N . LYS A 1 121 ? 2.548 -17.325 -8.590 1.00 95.88 121 LYS A N 1
ATOM 981 C CA . LYS A 1 121 ? 3.740 -17.602 -7.770 1.00 95.88 121 LYS A CA 1
ATOM 982 C C . LYS A 1 121 ? 4.232 -16.345 -7.054 1.00 95.88 121 LYS A C 1
ATOM 984 O O . LYS A 1 121 ? 4.555 -16.419 -5.876 1.00 95.88 121 LYS A O 1
ATOM 989 N N . ALA A 1 122 ? 4.246 -15.201 -7.743 1.00 96.69 122 ALA A N 1
ATOM 990 C CA . ALA A 1 122 ? 4.599 -13.913 -7.138 1.00 96.69 122 ALA A CA 1
ATOM 991 C C . ALA A 1 122 ? 3.622 -13.534 -6.010 1.00 96.69 122 ALA A C 1
ATOM 993 O O . ALA A 1 122 ? 4.052 -13.178 -4.918 1.00 96.69 122 ALA A O 1
ATOM 994 N N . ILE A 1 123 ? 2.315 -13.714 -6.240 1.00 96.00 123 ILE A N 1
ATOM 995 C CA . ILE A 1 123 ? 1.267 -13.505 -5.232 1.00 96.00 123 ILE A CA 1
ATOM 996 C C . ILE A 1 123 ? 1.491 -14.397 -4.009 1.00 96.00 123 ILE A C 1
ATOM 998 O O . ILE A 1 123 ? 1.444 -13.907 -2.884 1.00 96.00 123 ILE A O 1
ATOM 1002 N N . ALA A 1 124 ? 1.722 -15.697 -4.216 1.00 96.56 124 ALA A N 1
ATOM 1003 C CA . ALA A 1 124 ? 1.940 -16.637 -3.121 1.00 96.56 124 ALA A CA 1
ATOM 1004 C C . ALA A 1 124 ? 3.199 -16.288 -2.313 1.00 96.56 124 ALA A C 1
ATOM 1006 O O . ALA A 1 124 ? 3.138 -16.262 -1.087 1.00 96.56 124 ALA A O 1
ATOM 1007 N N . ALA A 1 125 ? 4.300 -15.953 -2.992 1.00 96.81 125 ALA A N 1
ATOM 1008 C CA . ALA A 1 125 ? 5.554 -15.572 -2.349 1.00 96.81 125 ALA A CA 1
ATOM 1009 C C . ALA A 1 125 ? 5.415 -14.275 -1.538 1.00 96.81 125 ALA A C 1
ATOM 1011 O O . ALA A 1 125 ? 5.791 -14.241 -0.371 1.00 96.81 125 ALA A O 1
ATOM 1012 N N . PHE A 1 126 ? 4.804 -13.231 -2.107 1.00 97.50 126 PHE A N 1
ATOM 1013 C CA . PHE A 1 126 ? 4.537 -11.995 -1.371 1.00 97.50 126 PHE A CA 1
ATOM 1014 C C . PHE A 1 126 ? 3.622 -12.242 -0.166 1.00 97.50 126 PHE A C 1
ATOM 1016 O O . PHE A 1 126 ? 3.907 -11.767 0.933 1.00 97.50 126 PHE A O 1
ATOM 1023 N N . ARG A 1 127 ? 2.550 -13.032 -0.342 1.00 96.12 127 ARG A N 1
ATOM 1024 C CA . ARG A 1 127 ? 1.633 -13.386 0.749 1.00 96.12 127 ARG A CA 1
ATOM 1025 C C . ARG A 1 127 ? 2.342 -14.122 1.877 1.00 96.12 127 ARG A C 1
ATOM 1027 O O . ARG A 1 127 ? 2.053 -13.842 3.033 1.00 96.12 127 ARG A O 1
ATOM 1034 N N . GLN A 1 128 ? 3.265 -15.024 1.557 1.00 96.75 128 GLN A N 1
ATOM 1035 C CA . GLN A 1 128 ? 4.069 -15.709 2.563 1.00 96.75 128 GLN A CA 1
ATOM 1036 C C . GLN A 1 128 ? 4.854 -14.705 3.414 1.00 96.75 128 GLN A C 1
ATOM 1038 O O . GLN A 1 128 ? 4.797 -14.802 4.635 1.00 96.75 128 GLN A O 1
ATOM 1043 N N . VAL A 1 129 ? 5.489 -13.705 2.794 1.00 95.88 129 VAL A N 1
ATOM 1044 C CA . VAL A 1 129 ? 6.282 -12.698 3.516 1.00 95.88 129 VAL A CA 1
ATOM 1045 C C . VAL A 1 129 ? 5.425 -11.858 4.458 1.00 95.88 129 VAL A C 1
ATOM 1047 O O . VAL A 1 129 ? 5.738 -11.771 5.637 1.00 95.88 129 VAL A O 1
ATOM 1050 N N . TYR A 1 130 ? 4.327 -11.254 3.990 1.00 93.88 130 TYR A N 1
ATOM 1051 C CA . TYR A 1 130 ? 3.564 -10.368 4.881 1.00 93.88 130 TYR A CA 1
ATOM 1052 C C . TYR A 1 130 ? 2.592 -11.098 5.818 1.00 93.88 130 TYR A C 1
ATOM 1054 O O . TYR A 1 130 ? 2.011 -10.458 6.697 1.00 93.88 130 TYR A O 1
ATOM 1062 N N . SER A 1 131 ? 2.385 -12.411 5.648 1.00 93.50 131 SER A N 1
ATOM 1063 C CA . SER A 1 131 ? 1.466 -13.188 6.492 1.00 93.50 131 SER A CA 1
ATOM 1064 C C . SER A 1 131 ? 1.795 -13.097 7.984 1.00 93.50 131 SER A C 1
ATOM 1066 O O . SER A 1 131 ? 0.864 -13.045 8.783 1.00 93.50 131 SER A O 1
ATOM 1068 N N . GLU A 1 132 ? 3.078 -12.962 8.337 1.00 92.44 132 GLU A N 1
ATOM 1069 C CA . GLU A 1 132 ? 3.556 -12.729 9.708 1.00 92.44 132 GLU A CA 1
ATOM 1070 C C . GLU A 1 132 ? 2.934 -11.473 10.333 1.00 92.44 132 GLU A C 1
ATOM 1072 O O . GLU A 1 132 ? 2.619 -11.431 11.519 1.00 92.44 132 GLU A O 1
ATOM 1077 N N . TYR A 1 133 ? 2.691 -10.452 9.514 1.00 92.62 133 TYR A N 1
ATOM 1078 C CA . TYR A 1 133 ? 2.202 -9.156 9.965 1.00 92.62 133 TYR A CA 1
ATOM 1079 C C . TYR A 1 133 ? 0.699 -8.999 9.799 1.00 92.62 133 TYR A C 1
ATOM 1081 O O . TYR A 1 133 ? 0.131 -8.043 10.324 1.00 92.62 133 TYR A O 1
ATOM 1089 N N . ARG A 1 134 ? 0.037 -9.903 9.072 1.00 89.06 134 ARG A N 1
ATOM 1090 C CA . ARG A 1 134 ? -1.378 -9.779 8.695 1.00 89.06 134 ARG A CA 1
ATOM 1091 C C . ARG A 1 134 ? -2.288 -9.526 9.897 1.00 89.06 134 ARG A C 1
ATOM 1093 O O . ARG A 1 134 ? -3.203 -8.710 9.804 1.00 89.06 134 ARG A O 1
ATOM 1100 N N . ASP A 1 135 ? -2.017 -10.190 11.014 1.00 86.88 135 ASP A N 1
ATOM 1101 C CA . ASP A 1 135 ? -2.827 -10.092 12.231 1.00 86.88 135 ASP A CA 1
ATOM 1102 C C . ASP A 1 135 ? -2.516 -8.846 13.080 1.00 86.88 135 ASP A C 1
ATOM 1104 O O . ASP A 1 135 ? -3.140 -8.626 14.110 1.00 86.88 135 ASP A O 1
ATOM 1108 N N . THR A 1 136 ? -1.622 -7.964 12.624 1.00 88.75 136 THR A N 1
ATOM 1109 C CA . THR A 1 136 ? -1.436 -6.621 13.210 1.00 88.75 136 THR A CA 1
ATOM 1110 C C . THR A 1 136 ? -2.402 -5.580 12.628 1.00 88.75 136 THR A C 1
ATOM 1112 O O . THR A 1 136 ? -2.401 -4.418 13.043 1.00 88.75 136 THR A O 1
ATOM 1115 N N . GLY A 1 137 ? -3.209 -5.969 11.633 1.00 87.25 137 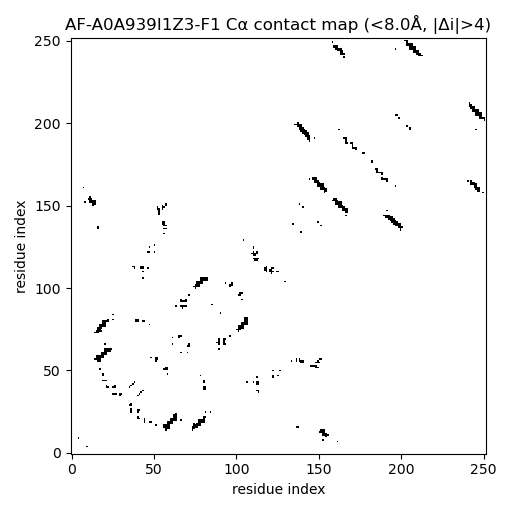GLY A N 1
ATOM 1116 C CA . GLY A 1 137 ? -4.198 -5.108 10.992 1.00 87.25 137 GLY A CA 1
ATOM 1117 C C . GLY A 1 137 ? -5.303 -4.668 11.957 1.00 87.25 137 GLY A C 1
ATOM 1118 O O . GLY A 1 137 ? -5.873 -5.506 12.644 1.00 87.25 137 GLY A O 1
ATOM 1119 N N . PRO A 1 138 ? -5.706 -3.384 11.984 1.00 87.94 138 PRO A N 1
ATOM 1120 C CA . PRO A 1 138 ? -6.749 -2.910 12.903 1.00 87.94 138 PRO A CA 1
ATOM 1121 C C . PRO A 1 138 ? -8.132 -3.513 12.609 1.00 87.94 138 PRO A C 1
ATOM 1123 O O . PRO A 1 138 ? -9.013 -3.505 13.468 1.00 87.94 138 PRO A O 1
ATOM 1126 N N . VAL A 1 139 ? -8.331 -4.018 11.388 1.00 89.38 139 VAL A N 1
ATOM 1127 C CA . VAL A 1 139 ? -9.577 -4.626 10.924 1.00 89.38 139 VAL A CA 1
ATOM 1128 C C . VAL A 1 139 ? -9.249 -5.867 10.115 1.00 89.38 139 VAL A C 1
ATOM 1130 O O . VAL A 1 139 ? -8.469 -5.796 9.163 1.00 89.38 139 VAL A O 1
ATOM 1133 N N . ARG A 1 140 ? -9.913 -6.975 10.440 1.00 86.38 140 ARG A N 1
ATOM 1134 C CA . ARG A 1 140 ? -9.884 -8.206 9.650 1.00 86.38 140 ARG A CA 1
ATOM 1135 C C . ARG A 1 140 ? -11.286 -8.527 9.156 1.00 86.38 140 ARG A C 1
ATOM 1137 O O . ARG A 1 140 ? -12.220 -8.531 9.945 1.00 86.38 140 ARG A O 1
ATOM 1144 N N . VAL A 1 141 ? -11.427 -8.798 7.859 1.00 88.38 141 VAL A N 1
ATOM 1145 C CA . VAL A 1 141 ? -12.713 -9.169 7.248 1.00 88.38 141 VAL A CA 1
ATOM 1146 C C . VAL A 1 141 ? -12.649 -10.608 6.749 1.00 88.38 141 VAL A C 1
ATOM 1148 O O . VAL A 1 141 ? -12.030 -10.898 5.719 1.00 88.38 141 VAL A O 1
ATOM 1151 N N . THR A 1 142 ? -13.285 -11.523 7.472 1.00 88.12 142 THR A N 1
ATOM 1152 C CA . THR A 1 142 ? -13.361 -12.955 7.129 1.00 88.12 142 THR A CA 1
ATOM 1153 C C . THR A 1 142 ? -14.681 -13.296 6.424 1.00 88.12 142 THR A C 1
ATOM 1155 O O . THR A 1 142 ? -15.572 -12.456 6.323 1.00 88.12 142 THR A O 1
ATOM 1158 N N . GLY A 1 143 ? -14.764 -14.498 5.837 1.00 88.38 143 GLY A N 1
ATOM 1159 C CA . GLY A 1 143 ? -15.966 -15.014 5.163 1.00 88.38 143 GLY A CA 1
ATOM 1160 C C . GLY A 1 143 ? -16.352 -14.304 3.860 1.00 88.38 143 GLY A C 1
ATOM 1161 O O . GLY A 1 143 ? -15.546 -13.590 3.272 1.00 88.38 143 GLY A O 1
ATOM 1162 N N . GLY A 1 144 ? -17.560 -14.526 3.348 1.00 87.38 144 GLY A N 1
ATOM 1163 C CA . GLY A 1 144 ? -18.014 -13.958 2.073 1.00 87.38 144 GLY A CA 1
ATOM 1164 C C . GLY A 1 144 ? -17.224 -14.396 0.819 1.00 87.38 144 GLY A C 1
ATOM 1165 O O . GLY A 1 144 ? -16.245 -15.141 0.897 1.00 87.38 144 GLY A O 1
ATOM 1166 N N . PRO A 1 145 ? -17.636 -13.930 -0.375 1.00 87.25 145 PRO A N 1
ATOM 1167 C CA . PRO A 1 145 ? -17.030 -14.341 -1.643 1.00 87.25 145 PRO A CA 1
ATOM 1168 C C . PRO A 1 145 ? -15.540 -13.987 -1.760 1.00 87.25 145 PRO A C 1
ATOM 1170 O O . PRO A 1 145 ? -15.109 -12.921 -1.317 1.00 87.25 145 PRO A O 1
ATOM 1173 N N . GLU A 1 146 ? -14.762 -14.828 -2.451 1.00 84.38 146 GLU A N 1
ATOM 1174 C CA . GLU A 1 146 ? -13.314 -14.633 -2.665 1.00 84.38 146 GLU A CA 1
ATOM 1175 C C . GLU A 1 146 ? -12.986 -13.234 -3.212 1.00 84.38 146 GLU A C 1
ATOM 1177 O O . GLU A 1 146 ? -12.067 -12.563 -2.750 1.00 84.38 146 GLU A O 1
ATOM 1182 N N . LYS A 1 147 ? -13.790 -12.752 -4.165 1.00 85.31 147 LYS A N 1
ATOM 1183 C CA . LYS A 1 147 ? -13.554 -11.475 -4.847 1.00 85.31 147 LYS A CA 1
ATOM 1184 C C . LYS A 1 147 ? -14.261 -10.270 -4.210 1.00 85.31 147 LYS A C 1
ATOM 1186 O O . LYS A 1 147 ? -14.311 -9.198 -4.811 1.00 85.31 147 LYS A O 1
ATOM 1191 N N . MET A 1 148 ? -14.804 -10.429 -3.008 1.00 89.06 148 MET A N 1
ATOM 1192 C CA . MET A 1 148 ? -15.368 -9.331 -2.225 1.00 89.06 148 MET A CA 1
ATOM 1193 C C . MET A 1 148 ? -14.298 -8.280 -1.900 1.00 89.06 148 MET A C 1
ATOM 1195 O O . MET A 1 148 ? -13.143 -8.621 -1.646 1.00 89.06 148 MET A O 1
ATOM 1199 N N . HIS A 1 149 ? -14.693 -7.010 -1.874 1.00 89.62 149 HIS A N 1
ATOM 1200 C CA . HIS A 1 149 ? -13.846 -5.910 -1.427 1.00 89.62 149 HIS A CA 1
ATOM 1201 C C . HIS A 1 149 ? -14.349 -5.377 -0.089 1.00 89.62 149 HIS A C 1
ATOM 1203 O O . HIS A 1 149 ? -15.557 -5.250 0.122 1.00 89.62 149 HIS A O 1
ATOM 1209 N N . ALA A 1 150 ? -13.415 -5.031 0.791 1.00 92.25 150 ALA A N 1
ATOM 1210 C CA . ALA A 1 150 ? -13.702 -4.367 2.050 1.00 92.25 150 ALA A CA 1
ATOM 1211 C C . ALA A 1 150 ? -12.830 -3.118 2.182 1.00 92.25 150 ALA A C 1
ATOM 1213 O O . ALA A 1 150 ? -11.627 -3.169 1.935 1.00 92.25 150 ALA A O 1
ATOM 1214 N N . VAL A 1 151 ? -13.444 -2.004 2.570 1.00 92.12 151 VAL A N 1
ATOM 1215 C CA . VAL A 1 151 ? -12.748 -0.745 2.845 1.00 92.12 151 VAL A CA 1
ATOM 1216 C C . VAL A 1 151 ? -13.153 -0.272 4.229 1.00 92.12 151 VAL A C 1
ATOM 1218 O O . VAL A 1 151 ? -14.341 -0.125 4.518 1.00 92.12 151 VAL A O 1
ATOM 1221 N N . ALA A 1 152 ? -12.166 -0.040 5.086 1.00 93.25 152 ALA A N 1
ATOM 1222 C CA . ALA A 1 152 ? -12.384 0.413 6.449 1.00 93.25 152 ALA A CA 1
ATOM 1223 C C . ALA A 1 152 ? -12.182 1.931 6.565 1.00 93.25 152 ALA A C 1
ATOM 1225 O O . ALA A 1 152 ? -11.244 2.498 6.005 1.00 93.25 152 ALA A O 1
ATOM 1226 N N . PHE A 1 153 ? -13.054 2.580 7.329 1.00 93.50 153 PHE A N 1
ATOM 1227 C CA . PHE A 1 153 ? -13.015 4.000 7.653 1.00 93.50 153 PHE A CA 1
ATOM 1228 C C . PHE A 1 153 ? -13.131 4.183 9.160 1.00 93.50 153 PHE A C 1
ATOM 1230 O O . PHE A 1 153 ? -13.945 3.526 9.804 1.00 93.50 153 PHE A O 1
ATOM 1237 N N . GLN A 1 154 ? -12.380 5.128 9.708 1.00 93.31 154 GLN A N 1
ATOM 1238 C CA . GLN A 1 154 ? -12.445 5.514 11.110 1.00 93.31 154 GLN A CA 1
ATOM 1239 C C . GLN A 1 154 ? -12.900 6.965 11.247 1.00 93.31 154 GLN A C 1
ATOM 1241 O O . GLN A 1 154 ? -12.469 7.844 10.500 1.00 93.31 154 GLN A O 1
ATOM 1246 N N . ASN A 1 155 ? -13.772 7.226 12.211 1.00 91.56 155 ASN A N 1
ATOM 1247 C CA . ASN A 1 155 ? -14.075 8.564 12.694 1.00 91.56 155 ASN A CA 1
ATOM 1248 C C . ASN A 1 155 ? -13.612 8.628 14.162 1.00 91.56 155 ASN A C 1
ATOM 1250 O O . ASN A 1 155 ? -14.315 8.086 15.021 1.00 91.56 155 ASN A O 1
ATOM 1254 N N . PRO A 1 156 ? -12.434 9.219 14.441 1.00 85.12 156 PRO A N 1
ATOM 1255 C CA . PRO A 1 156 ? -11.879 9.258 15.792 1.00 85.12 156 PRO A CA 1
ATOM 1256 C C . PRO A 1 156 ? -12.749 10.095 16.738 1.00 85.12 156 PRO A C 1
ATOM 1258 O O . PRO A 1 156 ? -13.024 9.652 17.847 1.00 85.12 156 PRO A O 1
ATOM 1261 N N . ASP A 1 157 ? -13.291 11.223 16.265 1.00 88.25 157 ASP A N 1
ATOM 1262 C CA . ASP A 1 157 ? -14.138 12.129 17.059 1.00 88.25 157 ASP A CA 1
ATOM 1263 C C . ASP A 1 157 ? -15.398 11.432 17.593 1.00 88.25 157 ASP A C 1
ATOM 1265 O O . ASP A 1 157 ? -15.921 11.763 18.655 1.00 88.25 157 ASP A O 1
ATOM 1269 N N . LYS A 1 158 ? -15.908 10.449 16.841 1.00 87.31 158 LYS A N 1
ATOM 1270 C CA . LYS A 1 158 ? -17.107 9.672 17.187 1.00 87.31 158 LYS A CA 1
ATOM 1271 C C . LYS A 1 158 ? -16.788 8.259 17.676 1.00 87.31 158 LYS A C 1
ATOM 1273 O O . LYS A 1 158 ? -17.730 7.488 17.851 1.00 87.31 158 LYS A O 1
ATOM 1278 N N . ASN A 1 159 ? -15.505 7.923 17.854 1.00 86.94 159 ASN A N 1
ATOM 1279 C CA . ASN A 1 159 ? -15.007 6.579 18.161 1.00 86.94 159 ASN A CA 1
ATOM 1280 C C . ASN A 1 159 ? -15.709 5.483 17.333 1.00 86.94 159 ASN A C 1
ATOM 1282 O O . ASN A 1 159 ? -16.284 4.533 17.865 1.00 86.94 159 ASN A O 1
ATOM 1286 N N . ARG A 1 160 ? -15.765 5.678 16.010 1.00 88.50 160 ARG A N 1
ATOM 1287 C CA . ARG A 1 160 ? -16.550 4.826 15.109 1.00 88.50 160 ARG A CA 1
ATOM 1288 C C . ARG A 1 160 ? -15.684 4.226 14.017 1.00 88.50 160 ARG A C 1
ATOM 1290 O O . ARG A 1 160 ? -15.119 4.962 13.209 1.00 88.50 160 ARG A O 1
ATOM 1297 N N . LEU A 1 161 ? -15.700 2.900 13.929 1.00 90.12 161 LEU A N 1
ATOM 1298 C CA . LEU A 1 161 ? -15.208 2.152 12.780 1.00 90.12 161 LEU A CA 1
ATOM 1299 C C . LEU A 1 161 ? -16.373 1.825 11.838 1.00 90.12 161 LEU A C 1
ATOM 1301 O O . LEU A 1 161 ? -17.464 1.470 12.279 1.00 90.12 161 LEU A O 1
ATOM 1305 N N . MET A 1 162 ? -16.141 1.943 10.535 1.00 90.31 162 MET A N 1
ATOM 1306 C CA . MET A 1 162 ? -17.069 1.507 9.497 1.00 90.31 162 MET A CA 1
ATOM 1307 C C . MET A 1 162 ? -16.330 0.652 8.488 1.00 90.31 162 MET A C 1
ATOM 1309 O O . MET A 1 162 ? -15.290 1.055 7.977 1.00 90.31 162 MET A O 1
ATOM 1313 N N . VAL A 1 163 ? -16.910 -0.491 8.147 1.00 91.06 163 VAL A N 1
ATOM 1314 C CA . VAL A 1 163 ? -16.393 -1.362 7.094 1.00 91.06 163 VAL A CA 1
ATOM 1315 C C . VAL A 1 163 ? -17.417 -1.391 5.971 1.00 91.06 163 VAL A C 1
ATOM 1317 O O . VAL A 1 163 ? -18.528 -1.887 6.142 1.00 91.06 163 VAL A O 1
ATOM 1320 N N . ALA A 1 164 ? -17.059 -0.800 4.835 1.00 89.75 164 ALA A N 1
ATOM 1321 C CA . ALA A 1 164 ? -17.851 -0.851 3.620 1.00 89.75 164 ALA A CA 1
ATOM 1322 C C . ALA A 1 164 ? -17.477 -2.115 2.849 1.00 89.75 164 ALA A C 1
ATOM 1324 O O . ALA A 1 164 ? -16.336 -2.270 2.414 1.00 89.75 164 A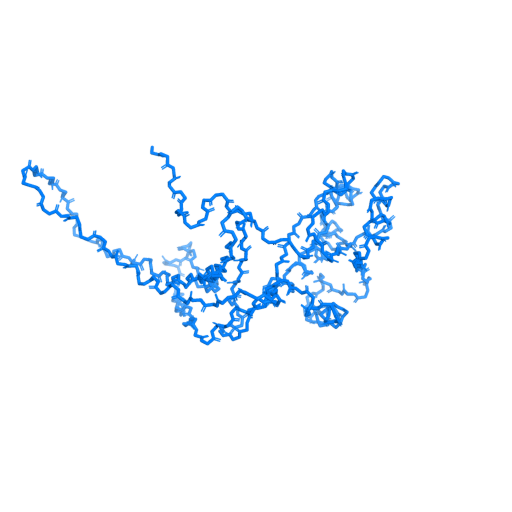LA A O 1
ATOM 1325 N N . ILE A 1 165 ? -18.447 -3.007 2.686 1.00 89.44 165 ILE A N 1
ATOM 1326 C CA . ILE A 1 165 ? -18.265 -4.279 1.996 1.00 89.44 165 ILE A CA 1
ATOM 1327 C C . ILE A 1 165 ? -19.040 -4.228 0.684 1.00 89.44 165 ILE A C 1
ATOM 1329 O O . ILE A 1 165 ? -20.225 -3.891 0.665 1.00 89.44 165 ILE A O 1
ATOM 1333 N N . THR A 1 166 ? -18.372 -4.558 -0.417 1.00 86.94 166 THR A N 1
ATOM 1334 C CA . THR A 1 166 ? -18.995 -4.649 -1.738 1.00 86.94 166 THR A CA 1
ATOM 1335 C C . THR A 1 166 ? -18.620 -5.953 -2.412 1.00 86.94 166 THR A C 1
ATOM 1337 O O . THR A 1 166 ? -17.528 -6.495 -2.228 1.00 86.94 166 THR A O 1
ATOM 1340 N N . ASN A 1 167 ? -19.551 -6.462 -3.209 1.00 81.56 167 ASN A N 1
ATOM 1341 C CA . ASN A 1 167 ? -19.261 -7.562 -4.105 1.00 81.56 167 ASN A CA 1
ATOM 1342 C C . ASN A 1 167 ? -18.238 -7.135 -5.165 1.00 81.56 167 ASN A C 1
ATOM 1344 O O . ASN A 1 167 ? -17.991 -5.948 -5.390 1.00 81.56 167 ASN A O 1
ATOM 1348 N N . ASP A 1 168 ? -17.628 -8.136 -5.790 1.00 76.25 168 ASP A N 1
ATOM 1349 C CA . ASP A 1 168 ? -16.715 -7.933 -6.904 1.00 76.25 168 ASP A CA 1
ATOM 1350 C C . ASP A 1 168 ? -17.392 -7.142 -8.028 1.00 76.25 168 ASP A C 1
ATOM 1352 O O . ASP A 1 168 ? -18.525 -7.439 -8.394 1.00 76.25 168 ASP A O 1
ATOM 1356 N N . PHE A 1 169 ? -16.690 -6.182 -8.625 1.00 73.38 169 PHE A N 1
ATOM 1357 C CA . PHE A 1 169 ? -17.173 -5.428 -9.781 1.00 73.38 169 PHE A CA 1
ATOM 1358 C C . PHE A 1 169 ? -17.085 -6.220 -11.096 1.00 73.38 169 PHE A C 1
ATOM 1360 O O . PHE A 1 169 ? -17.448 -5.703 -12.152 1.00 73.38 169 PHE A O 1
ATOM 1367 N N . THR A 1 170 ? -16.639 -7.482 -11.076 1.00 69.44 170 THR A N 1
ATOM 1368 C CA . THR A 1 170 ? -16.541 -8.306 -12.294 1.00 69.44 170 THR A CA 1
ATOM 1369 C C . THR A 1 170 ? -17.868 -8.566 -12.996 1.00 69.44 170 THR A C 1
ATOM 1371 O O . THR A 1 170 ? -17.832 -8.860 -14.191 1.00 69.44 170 THR A O 1
ATOM 1374 N N . TRP A 1 171 ? -19.024 -8.421 -12.339 1.00 71.69 171 TRP A N 1
ATOM 1375 C CA . TRP A 1 171 ? -20.332 -8.517 -13.005 1.00 71.69 171 TRP A CA 1
ATOM 1376 C C . TRP A 1 171 ? -20.663 -7.285 -13.859 1.00 71.69 171 TRP A C 1
ATOM 1378 O O . TRP A 1 171 ? -21.566 -7.358 -14.693 1.00 71.69 171 TRP A O 1
ATOM 1388 N N . ILE A 1 172 ? -19.920 -6.175 -13.719 1.00 77.06 172 ILE A N 1
ATOM 1389 C CA . ILE A 1 172 ? -20.057 -5.034 -14.625 1.00 77.06 172 ILE A CA 1
ATOM 1390 C C . ILE A 1 172 ? -19.723 -5.517 -16.043 1.00 77.06 172 ILE A C 1
ATOM 1392 O O . ILE A 1 172 ? -18.648 -6.062 -16.333 1.00 77.06 172 ILE A O 1
ATOM 1396 N N . GLN A 1 173 ? -20.689 -5.340 -16.939 1.00 74.06 173 GLN A N 1
ATOM 1397 C CA . GLN A 1 173 ? -20.576 -5.653 -18.355 1.00 74.06 173 GLN A CA 1
ATOM 1398 C C . GLN A 1 173 ? -20.851 -4.377 -19.143 1.00 74.06 173 GLN A C 1
ATOM 1400 O O . GLN A 1 173 ? -21.946 -3.818 -19.100 1.00 74.06 173 GLN A O 1
ATOM 1405 N N . PHE A 1 174 ? -19.840 -3.900 -19.865 1.00 73.88 174 PHE A N 1
ATOM 1406 C CA . PHE A 1 174 ? -20.002 -2.765 -20.763 1.00 73.88 174 PHE A CA 1
ATOM 1407 C C . PHE A 1 174 ? -20.791 -3.213 -21.993 1.00 73.88 174 PHE A C 1
ATOM 1409 O O . PHE A 1 174 ? -20.442 -4.206 -22.631 1.00 73.88 174 PHE A O 1
ATOM 1416 N N . ARG A 1 175 ? -21.829 -2.457 -22.369 1.00 65.38 175 ARG A N 1
ATOM 1417 C CA . ARG A 1 175 ? -22.713 -2.780 -23.505 1.00 65.38 175 ARG A CA 1
ATOM 1418 C C . ARG A 1 175 ? -22.042 -2.723 -24.887 1.00 65.38 175 ARG A C 1
ATOM 1420 O O . ARG A 1 175 ? -22.742 -2.837 -25.886 1.00 65.38 175 ARG A O 1
ATOM 1427 N N . LYS A 1 176 ? -20.716 -2.564 -24.978 1.00 60.44 176 LYS A N 1
ATOM 1428 C CA . LYS A 1 176 ? -20.006 -2.252 -26.232 1.00 60.44 176 LYS A CA 1
ATOM 1429 C C . LYS A 1 176 ? -20.223 -3.282 -27.356 1.00 60.44 176 LYS A C 1
ATOM 1431 O O . LYS A 1 176 ? -19.985 -2.935 -28.502 1.00 60.44 176 LYS A O 1
ATOM 1436 N N . ASN A 1 177 ? -20.727 -4.486 -27.052 1.00 52.59 177 ASN A N 1
ATOM 1437 C CA . ASN A 1 177 ? -20.993 -5.556 -28.023 1.00 52.59 177 ASN A CA 1
ATOM 1438 C C . ASN A 1 177 ? -22.372 -6.244 -27.887 1.00 52.59 177 ASN A C 1
ATOM 1440 O O . ASN A 1 177 ? -22.563 -7.321 -28.454 1.00 52.59 177 ASN A O 1
ATOM 1444 N N . ILE A 1 178 ? -23.345 -5.661 -27.168 1.00 56.84 178 ILE A N 1
ATOM 1445 C CA . ILE A 1 178 ? -24.713 -6.218 -27.100 1.00 56.84 178 ILE A CA 1
ATOM 1446 C C . ILE A 1 178 ? -25.394 -5.959 -28.451 1.00 56.84 178 ILE A C 1
ATOM 1448 O O . ILE A 1 178 ? -25.994 -4.913 -28.661 1.00 56.84 178 ILE A O 1
ATOM 1452 N N . GLY A 1 179 ? -25.212 -6.875 -29.400 1.00 56.53 179 GLY A N 1
ATOM 1453 C CA . GLY A 1 179 ? -25.766 -6.780 -30.754 1.00 56.53 179 GLY A CA 1
ATOM 1454 C C . GLY A 1 179 ? -24.936 -7.474 -31.836 1.00 56.53 179 GLY A C 1
ATOM 1455 O O . GLY A 1 179 ? -25.475 -7.776 -32.891 1.00 56.53 179 GLY A O 1
ATOM 1456 N N . LYS A 1 180 ? -23.652 -7.781 -31.584 1.00 60.41 180 LYS A N 1
ATOM 1457 C CA . LYS A 1 180 ? -22.763 -8.435 -32.574 1.00 60.41 180 LYS A CA 1
ATOM 1458 C C . LYS A 1 180 ? -22.480 -9.921 -32.303 1.00 60.41 180 LYS A C 1
ATOM 1460 O O . LYS A 1 180 ? -21.626 -10.517 -32.945 1.00 60.41 180 LYS A O 1
ATOM 1465 N N . GLY A 1 181 ? -23.198 -10.530 -31.362 1.00 63.56 181 GLY A N 1
ATOM 1466 C CA . GLY A 1 181 ? -23.101 -11.954 -31.040 1.00 63.56 181 GLY A CA 1
ATOM 1467 C C . GLY A 1 181 ? -23.820 -12.290 -29.734 1.00 63.56 181 GLY A C 1
ATOM 1468 O O . GLY A 1 181 ? -24.089 -11.397 -28.928 1.00 63.56 181 GLY A O 1
ATOM 1469 N N . LYS A 1 182 ? -24.127 -13.578 -29.523 1.00 56.88 182 LYS A N 1
ATOM 1470 C CA . LYS A 1 182 ? -24.687 -14.134 -28.276 1.00 56.88 182 LYS A CA 1
ATOM 1471 C C . LYS A 1 182 ? -23.673 -14.023 -27.125 1.00 56.88 182 LYS A C 1
ATOM 1473 O O . LYS A 1 182 ? -23.150 -15.027 -26.657 1.00 56.88 182 LYS A O 1
ATOM 1478 N N . GLN A 1 183 ? -23.355 -12.818 -26.658 1.00 63.69 183 GLN A N 1
ATOM 1479 C CA . GLN A 1 183 ? -22.706 -12.687 -25.356 1.00 63.69 183 GLN A CA 1
ATOM 1480 C C . 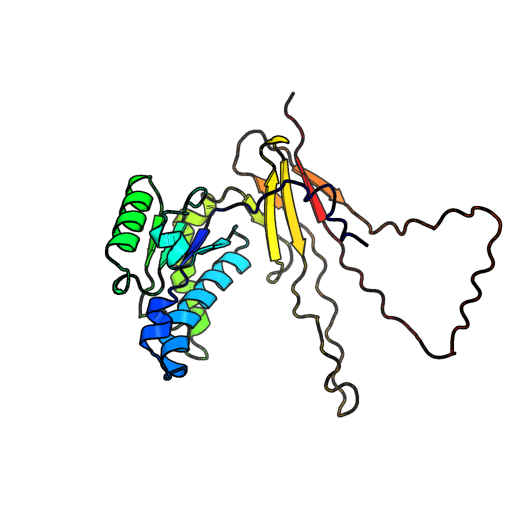GLN A 1 183 ? -23.757 -12.943 -24.280 1.00 63.69 183 GLN A C 1
ATOM 1482 O O . GLN A 1 183 ? -24.700 -12.167 -24.125 1.00 63.69 183 GLN A O 1
ATOM 1487 N N . SER A 1 184 ? -23.594 -14.040 -23.543 1.00 71.88 184 SER A N 1
ATOM 1488 C CA . SER A 1 184 ? -24.375 -14.287 -22.337 1.00 71.88 184 SER A CA 1
ATOM 1489 C C . SER A 1 184 ? -24.115 -13.167 -21.332 1.00 71.88 184 SER A C 1
ATOM 1491 O O . SER A 1 184 ? -22.970 -12.745 -21.134 1.00 71.88 184 SER A O 1
ATOM 1493 N N . LEU A 1 185 ? -25.181 -12.685 -20.694 1.00 77.50 185 LEU A N 1
ATOM 1494 C CA . LEU A 1 185 ? -25.055 -11.795 -19.546 1.00 77.50 185 LEU A CA 1
ATOM 1495 C C . LEU A 1 185 ? -24.219 -12.488 -18.469 1.00 77.50 185 LEU A C 1
ATOM 1497 O O . LEU A 1 185 ? -24.377 -13.687 -18.232 1.00 77.50 185 LEU A O 1
ATOM 1501 N N . LYS A 1 186 ? -23.325 -11.740 -17.822 1.00 79.19 186 LYS A N 1
ATOM 1502 C CA . LYS A 1 186 ? -22.614 -12.262 -16.652 1.00 79.19 186 LYS A CA 1
ATOM 1503 C C . LYS A 1 186 ? -23.625 -12.588 -15.550 1.00 79.19 186 LYS A C 1
ATOM 1505 O O . LYS A 1 186 ? -24.550 -11.810 -15.314 1.00 79.19 186 LYS A O 1
ATOM 1510 N N . SER A 1 187 ? -23.427 -13.711 -14.860 1.00 80.81 187 SER A N 1
ATOM 1511 C CA . SER A 1 187 ? -24.215 -14.044 -13.673 1.00 80.81 187 SER A CA 1
ATOM 1512 C C . SER A 1 187 ? -24.100 -12.931 -12.625 1.00 80.81 187 SER A C 1
ATOM 1514 O O . SER A 1 187 ? -23.032 -12.317 -12.505 1.00 80.81 187 SER A O 1
ATOM 1516 N N . PRO A 1 188 ? -25.172 -12.660 -11.858 1.00 81.25 188 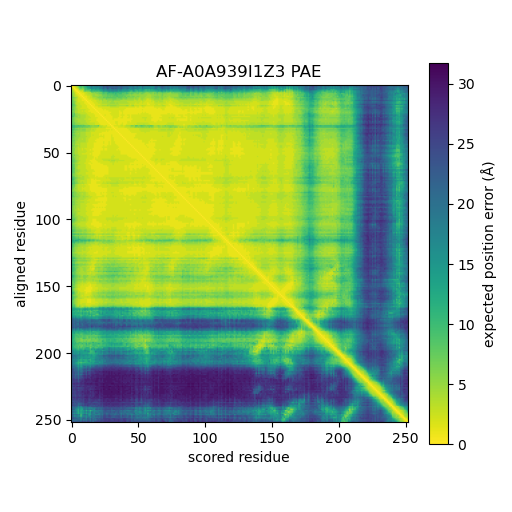PRO A N 1
ATOM 1517 C CA . PRO A 1 188 ? -25.102 -11.701 -10.771 1.00 81.25 188 PRO A CA 1
ATOM 1518 C C . PRO A 1 188 ? -24.022 -12.125 -9.766 1.00 81.25 188 PRO A C 1
ATOM 1520 O O . PRO A 1 188 ? -23.751 -13.319 -9.601 1.00 81.25 188 PRO A O 1
ATOM 1523 N N . PRO A 1 189 ? -23.399 -11.157 -9.083 1.00 79.75 189 PRO A N 1
ATOM 1524 C CA . PRO A 1 189 ? -22.380 -11.455 -8.093 1.00 79.75 189 PRO A CA 1
ATOM 1525 C C . PRO A 1 189 ? -22.970 -12.294 -6.949 1.00 79.75 189 PRO A C 1
ATOM 1527 O O . PRO A 1 189 ? -24.132 -12.091 -6.576 1.00 79.75 189 PRO A O 1
ATOM 1530 N N . PRO A 1 190 ? -22.179 -13.202 -6.353 1.00 82.00 190 PRO A N 1
ATOM 1531 C CA . PRO A 1 190 ? -22.622 -13.985 -5.207 1.00 82.00 190 PRO A CA 1
ATOM 1532 C C . PRO A 1 190 ? -23.038 -13.072 -4.049 1.00 82.00 190 PRO A C 1
ATOM 1534 O O . PRO A 1 190 ? -22.492 -11.980 -3.858 1.00 82.00 190 PRO A O 1
ATOM 1537 N N . GLN A 1 191 ? -24.021 -13.525 -3.269 1.00 82.88 191 GLN A N 1
ATOM 1538 C CA . GLN A 1 191 ? -24.443 -12.802 -2.075 1.00 82.88 191 GLN A CA 1
ATOM 1539 C C . GLN A 1 191 ? -23.302 -12.746 -1.056 1.00 82.88 191 GLN A C 1
ATOM 1541 O O . GLN A 1 191 ? -22.565 -13.711 -0.871 1.00 82.88 191 GLN A O 1
ATOM 1546 N N . ILE A 1 192 ? -23.190 -11.609 -0.376 1.00 80.88 192 ILE A N 1
ATOM 1547 C CA . ILE A 1 192 ? -22.273 -11.444 0.747 1.00 80.88 192 ILE A CA 1
ATOM 1548 C C . ILE A 1 192 ? -22.969 -12.003 1.991 1.00 80.88 192 ILE A C 1
ATOM 1550 O O . ILE A 1 192 ? -24.017 -11.494 2.388 1.00 80.88 192 ILE A O 1
ATOM 1554 N N . ARG A 1 193 ? -22.407 -13.070 2.560 1.00 78.50 193 ARG A N 1
ATOM 1555 C CA . ARG A 1 193 ? -22.856 -13.742 3.788 1.00 78.50 193 ARG A CA 1
ATOM 1556 C C . ARG A 1 193 ? -21.645 -14.055 4.662 1.00 78.50 193 ARG A C 1
ATOM 1558 O O . ARG A 1 193 ? -20.522 -14.043 4.156 1.00 78.50 193 ARG A O 1
ATOM 1565 N N . ASP A 1 194 ? -21.898 -14.296 5.945 1.00 78.31 194 ASP A N 1
ATOM 1566 C CA . ASP A 1 194 ? -20.900 -14.776 6.911 1.00 78.31 194 ASP A CA 1
ATOM 1567 C C . ASP A 1 194 ? -19.673 -13.858 7.021 1.00 78.31 194 ASP A C 1
ATOM 1569 O O . ASP A 1 194 ? -18.547 -14.318 7.172 1.00 78.31 194 ASP A O 1
ATOM 1573 N N . VAL A 1 195 ? -19.882 -12.542 6.872 1.00 75.88 195 VAL A N 1
ATOM 1574 C CA . VAL A 1 195 ? -18.798 -11.562 6.968 1.00 75.88 195 VAL A CA 1
ATOM 1575 C C . VAL A 1 195 ? -18.664 -11.061 8.390 1.00 75.88 195 VAL A C 1
ATOM 1577 O O . VAL A 1 195 ? -19.552 -10.377 8.898 1.00 75.88 195 VAL A O 1
ATOM 1580 N N . GLU A 1 196 ? -17.506 -11.326 8.979 1.00 78.62 196 GLU A N 1
ATOM 1581 C CA . GLU A 1 196 ? -17.151 -10.862 10.312 1.00 78.62 196 GLU A CA 1
ATOM 1582 C C . GLU A 1 196 ? -16.031 -9.823 10.204 1.00 78.62 196 GLU A C 1
ATOM 1584 O O . GLU A 1 196 ? -14.899 -10.149 9.826 1.00 78.62 196 GLU A O 1
ATOM 1589 N N . PRO A 1 197 ? -16.333 -8.542 10.469 1.00 70.81 197 PRO A N 1
ATOM 1590 C CA . PRO A 1 197 ? -15.315 -7.535 10.693 1.00 70.81 197 PRO A CA 1
ATOM 1591 C C . PRO A 1 197 ? -14.835 -7.641 12.143 1.00 70.81 197 PRO A C 1
ATOM 1593 O O . PRO A 1 197 ? -15.495 -7.160 13.061 1.00 70.81 197 PRO A O 1
ATOM 1596 N N . ASN A 1 198 ? -13.666 -8.231 12.353 1.00 70.38 198 ASN A N 1
ATOM 1597 C CA . ASN A 1 198 ? -13.042 -8.268 13.668 1.00 70.38 198 ASN A CA 1
ATOM 1598 C C . ASN A 1 198 ? -12.178 -7.018 13.837 1.00 70.38 198 ASN A C 1
ATOM 1600 O O . ASN A 1 198 ? -11.175 -6.842 13.138 1.00 70.38 198 ASN A O 1
ATOM 1604 N N . SER A 1 199 ? -12.599 -6.132 14.743 1.00 69.94 199 SER A N 1
ATOM 1605 C CA . SER A 1 199 ? -11.722 -5.097 15.288 1.00 69.94 199 SER A CA 1
ATOM 1606 C C . SER A 1 199 ? -10.760 -5.771 16.253 1.00 69.94 199 SER A C 1
ATOM 1608 O O . SER A 1 199 ? -11.201 -6.394 17.216 1.00 69.94 199 SER A O 1
ATOM 1610 N N . LEU A 1 200 ? -9.458 -5.634 16.016 1.00 61.16 200 LEU A N 1
ATOM 1611 C CA . LEU A 1 200 ? -8.444 -6.129 16.953 1.00 61.16 200 LEU A CA 1
ATOM 1612 C C . LEU A 1 200 ? -8.171 -5.131 18.093 1.00 61.16 200 LEU A C 1
ATOM 1614 O O . LEU A 1 200 ? -7.408 -5.422 19.008 1.00 61.16 200 LEU A O 1
ATOM 1618 N N . SER A 1 201 ? -8.816 -3.959 18.071 1.00 59.91 201 SER A N 1
ATOM 1619 C CA . SER A 1 201 ? -8.785 -3.000 19.177 1.00 59.91 201 SER A CA 1
ATOM 1620 C C . SER A 1 201 ? -9.793 -3.385 20.277 1.00 59.91 201 SER A C 1
ATOM 1622 O O . SER A 1 201 ? -10.969 -3.596 19.952 1.00 59.91 201 SER A O 1
ATOM 1624 N N . PRO A 1 202 ? -9.382 -3.440 21.564 1.00 47.81 202 PRO A N 1
ATOM 1625 C CA . PRO A 1 202 ? -10.275 -3.741 22.685 1.00 47.81 202 PRO A CA 1
ATOM 1626 C C . PRO A 1 202 ? -11.456 -2.757 22.768 1.00 47.81 202 PRO A C 1
ATOM 1628 O O . PRO A 1 202 ? -11.273 -1.555 22.591 1.00 47.81 202 PRO A O 1
ATOM 1631 N N . GLY A 1 203 ? -12.663 -3.255 23.062 1.00 53.41 203 GLY A N 1
ATOM 1632 C CA . GLY A 1 203 ? -13.843 -2.424 23.371 1.00 53.41 203 GLY A CA 1
ATOM 1633 C C . GLY A 1 203 ? -14.730 -2.019 22.184 1.00 53.41 203 GLY A C 1
ATOM 1634 O O . GLY A 1 203 ? -15.668 -1.241 22.350 1.00 53.41 203 GLY A O 1
ATOM 1635 N N . VAL A 1 204 ? -14.476 -2.543 20.985 1.00 54.06 204 VAL A N 1
ATOM 1636 C CA . VAL A 1 204 ? -15.218 -2.187 19.767 1.00 54.06 204 VAL A CA 1
ATOM 1637 C C . VAL A 1 204 ? -16.263 -3.270 19.452 1.00 54.06 204 VAL A C 1
ATOM 1639 O O . VAL A 1 204 ? -16.003 -4.204 18.701 1.00 54.06 204 VAL A O 1
ATOM 1642 N N . GLY A 1 205 ? -17.456 -3.175 20.049 1.00 48.41 205 GLY A N 1
ATOM 1643 C CA . GLY A 1 205 ? -18.546 -4.136 19.807 1.00 48.41 205 GLY A CA 1
ATOM 1644 C C . GLY A 1 205 ? -19.150 -3.977 18.411 1.00 48.41 205 GLY A C 1
ATOM 1645 O O . GLY A 1 205 ? -19.446 -2.860 18.026 1.00 48.41 205 GLY A O 1
ATOM 1646 N N . VAL A 1 206 ? -19.346 -5.058 17.656 1.00 51.31 206 VAL A N 1
ATOM 1647 C CA . VAL A 1 206 ? -19.803 -5.055 16.251 1.00 51.31 206 VAL A CA 1
ATOM 1648 C C . VAL A 1 206 ? -21.335 -5.113 16.168 1.00 51.31 206 VAL A C 1
ATOM 1650 O O . VAL A 1 206 ? -21.968 -5.981 16.754 1.00 51.31 206 VAL A O 1
ATOM 1653 N N . THR A 1 207 ? -21.963 -4.212 15.416 1.00 51.78 207 THR A N 1
ATOM 1654 C CA . THR A 1 207 ? -23.410 -4.183 15.155 1.00 51.78 207 THR A CA 1
ATOM 1655 C C . THR A 1 207 ? -23.658 -4.114 13.649 1.00 51.78 207 THR A C 1
ATOM 1657 O O . THR A 1 207 ? -23.352 -3.094 13.026 1.00 51.78 207 THR A O 1
ATOM 1660 N N . PRO A 1 208 ? -24.238 -5.150 13.027 1.00 53.19 20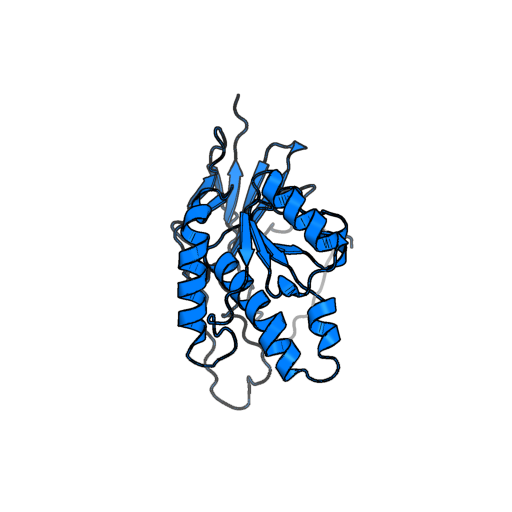8 PRO A N 1
ATOM 1661 C CA . PRO A 1 208 ? -24.642 -5.088 11.630 1.00 53.19 208 PRO A CA 1
ATOM 1662 C C . PRO A 1 208 ? -25.735 -4.027 11.444 1.00 53.19 208 PRO A C 1
ATOM 1664 O O . PRO A 1 208 ? -26.808 -4.095 12.033 1.00 53.19 208 PRO A O 1
ATOM 1667 N N . VAL A 1 209 ? -25.481 -3.039 10.599 1.00 54.94 209 VAL A N 1
ATOM 1668 C CA . VAL A 1 209 ? -26.480 -2.124 10.047 1.00 54.94 209 VAL A CA 1
ATOM 1669 C C . VAL A 1 209 ? -26.893 -2.697 8.695 1.00 54.94 209 VAL A C 1
ATOM 1671 O O . VAL A 1 209 ? -26.296 -2.423 7.648 1.00 54.94 209 VAL A O 1
ATOM 1674 N N . GLY A 1 210 ? -27.908 -3.558 8.736 1.00 43.19 210 GLY A N 1
ATOM 1675 C CA . GLY A 1 210 ? -28.581 -4.064 7.549 1.00 43.19 210 GLY A CA 1
ATOM 1676 C C . GLY A 1 210 ? -29.393 -2.953 6.896 1.00 43.19 210 GLY A C 1
ATOM 1677 O O . GLY A 1 210 ? -30.547 -2.737 7.244 1.00 43.19 210 GLY A O 1
ATOM 1678 N N . GLY A 1 211 ? -28.799 -2.249 5.937 1.00 42.44 211 GLY A N 1
ATOM 1679 C CA . GLY A 1 211 ? -29.556 -1.412 5.019 1.00 42.44 211 GLY A CA 1
ATOM 1680 C C . GLY A 1 211 ? -30.126 -2.283 3.907 1.00 42.44 211 GLY A C 1
ATOM 1681 O O . GLY A 1 211 ? -29.482 -2.462 2.871 1.00 42.44 211 GLY A O 1
ATOM 1682 N N . ALA A 1 212 ? -31.348 -2.798 4.074 1.00 36.84 212 ALA A N 1
ATOM 1683 C CA . ALA A 1 212 ? -32.198 -2.893 2.895 1.00 36.84 212 ALA A CA 1
ATOM 1684 C C . ALA A 1 212 ? -32.269 -1.466 2.337 1.00 36.84 212 ALA A C 1
ATOM 1686 O O . ALA A 1 212 ? -32.458 -0.520 3.099 1.00 36.84 212 ALA A O 1
ATOM 1687 N N . ALA A 1 213 ? -32.027 -1.283 1.042 1.00 33.56 213 ALA A N 1
ATOM 1688 C CA . ALA A 1 213 ? -32.348 -0.017 0.406 1.00 33.56 213 ALA A CA 1
ATOM 1689 C C . ALA A 1 213 ? -33.873 0.137 0.492 1.00 33.56 213 ALA A C 1
ATOM 1691 O O . ALA A 1 213 ? -34.604 -0.332 -0.377 1.00 33.56 213 ALA A O 1
ATOM 1692 N N . GLU A 1 214 ? -34.354 0.695 1.598 1.00 27.06 214 GLU A N 1
ATOM 1693 C CA . GLU A 1 214 ? -35.740 1.069 1.776 1.00 27.06 214 GLU A CA 1
ATOM 1694 C C . GLU A 1 214 ? -35.948 2.273 0.862 1.00 27.06 214 GLU A C 1
ATOM 1696 O O . GLU A 1 214 ? -35.433 3.371 1.086 1.00 27.06 214 GLU A O 1
ATOM 1701 N N . LEU A 1 215 ? -36.614 2.022 -0.265 1.00 25.64 215 LEU A N 1
ATOM 1702 C CA . LEU A 1 215 ? -37.164 3.065 -1.113 1.00 25.64 215 LEU A CA 1
ATOM 1703 C C . LEU A 1 215 ? -38.051 3.933 -0.221 1.00 25.64 215 LEU A C 1
ATOM 1705 O O . LEU A 1 215 ? -39.166 3.533 0.113 1.00 25.64 215 LEU A O 1
ATOM 1709 N N . HIS A 1 216 ? -37.574 5.122 0.150 1.00 24.72 216 HIS A N 1
ATOM 1710 C CA . HIS A 1 216 ? -38.447 6.175 0.647 1.00 24.72 216 HIS A CA 1
ATOM 1711 C C . HIS A 1 216 ? -39.525 6.399 -0.418 1.00 24.72 216 HIS A C 1
ATOM 1713 O O . HIS A 1 216 ? -39.282 7.024 -1.452 1.00 24.72 216 HIS A O 1
ATOM 1719 N N . ARG A 1 217 ? -40.726 5.855 -0.179 1.00 27.36 217 ARG A N 1
ATOM 1720 C CA . ARG A 1 217 ? -41.936 6.303 -0.863 1.00 27.36 217 ARG A CA 1
ATOM 1721 C C . ARG A 1 217 ? -42.002 7.808 -0.651 1.00 27.36 217 ARG A C 1
ATOM 1723 O O . ARG A 1 217 ? -42.072 8.272 0.484 1.00 27.36 217 ARG A O 1
ATOM 1730 N N . CYS A 1 218 ? -41.960 8.552 -1.751 1.00 26.39 218 CYS A N 1
ATOM 1731 C CA . CYS A 1 218 ? -42.331 9.955 -1.761 1.00 26.39 218 CYS A CA 1
ATOM 1732 C C . CYS A 1 218 ? -43.742 10.047 -1.164 1.00 26.39 218 CYS A C 1
ATOM 1734 O O . CYS A 1 218 ? -44.694 9.499 -1.724 1.00 26.39 218 CYS A O 1
ATOM 1736 N N . GLY A 1 219 ? -43.840 10.642 0.024 1.00 28.78 219 GLY A N 1
ATOM 1737 C CA . GLY A 1 219 ? -45.102 10.874 0.706 1.00 28.78 219 GLY A CA 1
ATOM 1738 C C . GLY A 1 219 ? -45.981 11.776 -0.148 1.00 28.78 219 GLY A C 1
ATOM 1739 O O . GLY A 1 219 ? -45.529 12.793 -0.669 1.00 28.78 219 GLY A O 1
ATOM 1740 N N . ALA A 1 220 ? -47.236 11.374 -0.308 1.00 36.06 220 ALA A N 1
ATOM 1741 C CA . ALA A 1 220 ? -48.251 12.158 -0.979 1.00 36.06 220 ALA A CA 1
ATOM 1742 C C . ALA A 1 220 ? -48.515 13.456 -0.197 1.00 36.06 220 ALA A C 1
ATOM 1744 O O . ALA A 1 220 ? -49.230 13.451 0.802 1.00 36.06 220 ALA A O 1
ATOM 1745 N N . SER A 1 221 ? -47.973 14.576 -0.673 1.00 32.00 221 SER A N 1
ATOM 1746 C CA . SER A 1 221 ? -48.531 15.903 -0.420 1.00 32.00 221 SER A CA 1
ATOM 1747 C C . SER A 1 221 ? -49.235 16.387 -1.688 1.00 32.00 221 SER A C 1
ATOM 1749 O O . SER A 1 221 ? -48.806 16.164 -2.820 1.00 32.00 221 SER A O 1
ATOM 1751 N N . ARG A 1 222 ? -50.429 16.934 -1.476 1.00 37.91 222 ARG A N 1
ATOM 1752 C CA . ARG A 1 222 ? -51.439 17.222 -2.492 1.00 37.91 222 ARG A CA 1
ATOM 1753 C C . ARG A 1 222 ? -50.940 18.282 -3.479 1.00 37.91 222 ARG A C 1
ATOM 1755 O O . ARG A 1 222 ? -50.479 19.336 -3.065 1.00 37.91 222 ARG A O 1
ATOM 1762 N N . GLY A 1 223 ? -51.166 18.025 -4.768 1.00 38.56 223 GLY A N 1
ATOM 1763 C CA . GLY A 1 223 ? -51.371 19.080 -5.761 1.00 38.56 223 GLY A CA 1
ATOM 1764 C C . GLY A 1 223 ? -50.142 19.569 -6.524 1.00 38.56 223 GLY A C 1
ATOM 1765 O O . GLY A 1 223 ? -49.820 20.742 -6.446 1.00 38.56 223 GLY A O 1
ATOM 1766 N N . LEU A 1 224 ? -49.532 18.719 -7.355 1.00 28.12 224 LEU A N 1
ATOM 1767 C CA . LEU A 1 224 ? -48.900 19.153 -8.610 1.00 28.12 224 LEU A CA 1
ATOM 1768 C C . LEU A 1 224 ? -48.812 17.963 -9.576 1.00 28.12 224 LEU A C 1
ATOM 1770 O O . LEU A 1 224 ? -48.154 16.958 -9.311 1.00 28.12 224 LEU A O 1
ATOM 1774 N N . LYS A 1 225 ? -49.530 18.058 -10.702 1.00 27.17 225 LYS A N 1
ATOM 1775 C CA . LYS A 1 225 ? -49.511 17.069 -11.790 1.00 27.17 225 LYS A CA 1
ATOM 1776 C C . LYS A 1 225 ? -48.162 17.140 -12.512 1.00 27.17 225 LYS A C 1
ATOM 1778 O O . LYS A 1 225 ? -47.999 17.935 -13.432 1.00 27.17 225 LYS A O 1
ATOM 1783 N N . CYS A 1 226 ? -47.221 16.275 -12.144 1.00 21.97 226 CYS A N 1
ATOM 1784 C CA . CYS A 1 226 ? -46.040 16.010 -12.964 1.00 21.97 226 CYS A CA 1
ATOM 1785 C C . CYS A 1 226 ? -46.405 14.943 -14.010 1.00 21.97 226 CYS A C 1
ATOM 1787 O O . CYS A 1 226 ? -46.514 13.756 -13.702 1.00 21.97 226 CYS A O 1
ATOM 1789 N N . ARG A 1 227 ? -46.689 15.373 -15.245 1.00 23.69 227 ARG A N 1
ATOM 1790 C CA . ARG A 1 227 ? -47.042 14.491 -16.367 1.00 23.69 227 ARG A CA 1
ATOM 1791 C C . ARG A 1 227 ? -45.758 14.081 -17.093 1.00 23.69 227 ARG A C 1
ATOM 1793 O O . ARG A 1 227 ? -45.342 14.757 -18.027 1.00 23.69 227 ARG A O 1
ATOM 1800 N N . ILE A 1 228 ? -45.135 12.980 -16.678 1.00 24.66 228 ILE A N 1
ATOM 1801 C CA . ILE A 1 228 ? -44.071 12.336 -17.462 1.00 24.66 228 ILE A CA 1
ATOM 1802 C C . ILE A 1 228 ? -44.752 11.408 -18.474 1.00 24.66 228 ILE A C 1
ATOM 1804 O O . ILE A 1 228 ? -45.376 10.418 -18.096 1.00 24.66 228 ILE A O 1
ATOM 1808 N N . ARG A 1 229 ? -44.672 11.748 -19.768 1.00 23.66 229 ARG A N 1
ATOM 1809 C CA . ARG A 1 229 ? -44.977 10.811 -20.860 1.00 23.66 229 ARG A CA 1
ATOM 1810 C C . ARG A 1 229 ? -43.879 9.746 -20.879 1.00 23.66 229 ARG A C 1
ATOM 1812 O O . ARG A 1 229 ? -42.735 10.069 -21.177 1.00 23.66 229 ARG A O 1
ATOM 1819 N N . SER A 1 230 ? -44.226 8.498 -20.586 1.00 26.16 230 SER A N 1
ATOM 1820 C CA . SER A 1 230 ? -43.395 7.341 -20.913 1.00 26.16 230 SER A CA 1
ATOM 1821 C C . SER A 1 230 ? -43.589 6.980 -22.389 1.00 26.16 230 SER A C 1
ATOM 1823 O O . SER A 1 230 ? -44.719 6.894 -22.870 1.00 26.16 230 SER A O 1
ATOM 1825 N N . GLN A 1 231 ? -42.492 6.776 -23.121 1.00 27.03 231 GLN A N 1
ATOM 1826 C CA . GLN A 1 231 ? -42.544 6.012 -24.366 1.00 27.03 231 GLN A CA 1
ATOM 1827 C C . GLN A 1 231 ? -42.659 4.512 -24.031 1.00 27.03 231 GLN A C 1
ATOM 1829 O O . GLN A 1 231 ? -42.087 4.066 -23.031 1.00 27.03 231 GLN A O 1
ATOM 1834 N N . PRO A 1 232 ? -43.382 3.713 -24.834 1.00 25.94 232 PRO A N 1
ATOM 1835 C CA . PRO A 1 232 ? -43.446 2.274 -24.638 1.00 25.94 232 PRO A CA 1
ATOM 1836 C C . PRO A 1 232 ? -42.126 1.647 -25.104 1.00 25.94 232 PRO A C 1
ATOM 1838 O O . PRO A 1 232 ? -41.875 1.546 -26.300 1.00 25.94 232 PRO A O 1
ATOM 1841 N N . GLY A 1 233 ? -41.268 1.244 -24.161 1.00 33.69 233 GLY A N 1
ATOM 1842 C CA . GLY A 1 233 ? -40.032 0.519 -24.488 1.00 33.69 233 GLY A CA 1
ATOM 1843 C C . GLY A 1 233 ? -39.005 0.363 -23.364 1.00 33.69 233 GLY A C 1
ATOM 1844 O O . GLY A 1 233 ? -38.246 -0.604 -23.378 1.00 33.69 233 GLY A O 1
ATOM 1845 N N . ASP A 1 234 ? -38.992 1.235 -22.355 1.00 28.20 234 ASP A N 1
ATOM 1846 C CA . ASP A 1 234 ? -37.929 1.212 -21.342 1.00 28.20 234 ASP A CA 1
ATOM 1847 C C . ASP A 1 234 ? -38.214 0.256 -20.175 1.00 28.20 234 ASP A C 1
ATOM 1849 O O . ASP A 1 234 ? -38.884 0.589 -19.197 1.00 28.20 234 ASP A O 1
ATOM 1853 N N . ARG A 1 235 ? -37.630 -0.949 -20.236 1.00 32.84 235 ARG A N 1
ATOM 1854 C CA . ARG A 1 235 ? -37.378 -1.770 -19.041 1.00 32.84 235 ARG A CA 1
ATOM 1855 C C . ARG A 1 235 ? -36.019 -1.385 -18.456 1.00 32.84 235 ARG A C 1
ATOM 1857 O O . ARG A 1 235 ? -34.986 -1.930 -18.847 1.00 32.84 235 ARG A O 1
ATOM 1864 N N . HIS A 1 236 ? -36.010 -0.449 -17.510 1.00 29.03 236 HIS A N 1
ATOM 1865 C CA . HIS A 1 236 ? -34.811 -0.133 -16.732 1.00 29.03 236 HIS A CA 1
ATOM 1866 C C . HIS A 1 236 ? -34.436 -1.298 -15.801 1.00 29.03 236 HIS A C 1
ATOM 1868 O O . HIS A 1 236 ? -35.228 -1.731 -14.964 1.00 29.03 236 HIS A O 1
ATOM 1874 N N . ALA A 1 237 ? -33.200 -1.785 -15.930 1.00 29.55 237 ALA A N 1
ATOM 1875 C CA . ALA A 1 237 ? -32.580 -2.680 -14.962 1.00 29.55 237 ALA A CA 1
ATOM 1876 C C . ALA A 1 237 ? -32.279 -1.905 -13.669 1.00 29.55 237 ALA A C 1
ATOM 1878 O O . ALA A 1 237 ? -31.552 -0.911 -13.681 1.00 29.55 237 ALA A O 1
ATOM 1879 N N . SER A 1 238 ? -32.855 -2.366 -12.560 1.00 30.44 238 SER A N 1
ATOM 1880 C CA . SER A 1 238 ? -32.623 -1.833 -11.218 1.00 30.44 238 SER A CA 1
ATOM 1881 C C . SER A 1 238 ? -31.226 -2.224 -10.719 1.00 30.44 238 SER A C 1
ATOM 1883 O O . SER A 1 238 ? -30.884 -3.405 -10.656 1.00 30.44 238 SER A O 1
ATOM 1885 N N . LEU A 1 239 ? -30.412 -1.224 -10.375 1.00 35.28 239 LEU A N 1
ATOM 1886 C CA . LEU A 1 239 ? -29.121 -1.384 -9.705 1.00 35.28 239 LEU A CA 1
ATOM 1887 C C . LEU A 1 239 ? -29.366 -1.626 -8.209 1.00 35.28 239 LEU A C 1
ATOM 1889 O O . LEU A 1 239 ? -29.593 -0.683 -7.455 1.00 35.28 239 LEU A O 1
ATOM 1893 N N . LEU A 1 240 ? -29.303 -2.881 -7.766 1.00 34.81 240 LEU A N 1
ATOM 1894 C CA . LEU A 1 240 ? -29.407 -3.244 -6.349 1.00 34.81 240 LEU A CA 1
ATOM 1895 C C . LEU A 1 240 ? -28.092 -3.862 -5.864 1.00 34.81 240 LEU A C 1
ATOM 1897 O O . LEU A 1 240 ? -27.853 -5.058 -6.007 1.00 34.81 240 LEU A O 1
ATOM 1901 N N . GLY A 1 241 ? -27.241 -3.034 -5.257 1.00 35.34 241 GLY A N 1
ATOM 1902 C CA . GLY A 1 241 ? -26.173 -3.491 -4.370 1.00 35.34 241 GLY A CA 1
ATOM 1903 C C . GLY A 1 241 ? -26.660 -3.417 -2.924 1.00 35.34 241 GLY A C 1
ATOM 1904 O O . GLY A 1 241 ? -27.002 -2.334 -2.452 1.00 35.34 241 GLY A O 1
ATOM 1905 N N . LYS A 1 242 ? -26.709 -4.547 -2.210 1.00 37.97 242 LYS A N 1
ATOM 1906 C CA . LYS A 1 242 ? -26.953 -4.537 -0.759 1.00 37.97 242 LYS A CA 1
ATOM 1907 C C . LYS A 1 242 ? -25.693 -4.019 -0.063 1.00 37.97 242 LYS A C 1
ATOM 1909 O O . LYS A 1 242 ? -24.613 -4.560 -0.282 1.00 37.97 242 LYS A O 1
ATOM 1914 N N . ARG A 1 243 ? -25.827 -2.974 0.756 1.00 42.19 243 ARG A N 1
ATOM 1915 C CA . ARG A 1 243 ? -24.747 -2.453 1.605 1.00 42.19 243 ARG A CA 1
ATOM 1916 C C . ARG A 1 243 ? -24.909 -3.041 2.999 1.00 42.19 243 ARG A C 1
ATOM 1918 O O . ARG A 1 243 ? -25.900 -2.761 3.666 1.00 42.19 243 ARG A O 1
ATOM 1925 N N . LEU A 1 244 ? -23.928 -3.821 3.438 1.00 39.09 244 LEU A N 1
ATOM 1926 C CA . LEU A 1 244 ? -23.766 -4.117 4.854 1.00 39.09 244 LEU A CA 1
ATOM 1927 C C . LEU A 1 244 ? -22.905 -2.998 5.440 1.00 39.09 244 LEU A C 1
ATOM 1929 O O . LEU A 1 244 ? -21.749 -2.839 5.051 1.00 39.09 244 LEU A O 1
ATOM 1933 N N . MET A 1 245 ? -23.492 -2.177 6.306 1.00 44.75 245 MET A N 1
ATOM 1934 C CA . MET A 1 245 ? -22.736 -1.256 7.149 1.00 44.75 245 MET A CA 1
ATOM 1935 C C . MET A 1 245 ? -22.566 -1.918 8.507 1.00 44.75 245 MET A C 1
ATOM 1937 O O . MET A 1 245 ? -23.427 -2.671 8.936 1.00 44.75 245 MET A O 1
ATOM 1941 N N . VAL A 1 246 ? -21.456 -1.674 9.184 1.00 43.75 246 VAL A N 1
ATOM 1942 C CA . VAL A 1 246 ? -21.202 -2.214 10.520 1.00 43.75 246 VAL A CA 1
ATOM 1943 C C . VAL A 1 246 ? -20.950 -1.021 11.433 1.00 43.75 246 VAL A C 1
ATOM 1945 O O . VAL A 1 246 ? -20.130 -0.163 11.110 1.00 43.75 246 VAL A O 1
ATOM 1948 N N . ARG A 1 247 ? -21.711 -0.929 12.522 1.00 42.03 247 ARG A N 1
ATOM 1949 C CA . ARG A 1 247 ? -21.601 0.079 13.579 1.00 42.03 247 ARG A CA 1
ATOM 1950 C C . ARG A 1 247 ? -20.887 -0.541 14.761 1.00 42.03 247 ARG A C 1
ATOM 1952 O O . ARG A 1 247 ? -21.080 -1.718 15.021 1.00 42.03 247 ARG A O 1
ATOM 1959 N N . THR A 1 248 ? -20.150 0.263 15.515 1.00 42.59 248 THR A N 1
ATOM 1960 C CA . THR A 1 248 ? -19.688 -0.151 16.834 1.00 42.59 248 THR A CA 1
ATOM 1961 C C . THR A 1 248 ? -20.284 0.725 17.929 1.00 42.59 248 THR A C 1
ATOM 1963 O O . THR A 1 248 ? -20.489 1.927 17.729 1.00 42.59 248 THR A O 1
ATOM 1966 N N . GLY A 1 249 ? -20.718 0.098 19.025 1.00 33.50 249 GLY A N 1
ATOM 1967 C CA . GLY A 1 249 ? -21.359 0.770 20.160 1.00 33.50 249 GLY A CA 1
ATOM 1968 C C . GLY A 1 249 ? -20.358 1.583 20.986 1.00 33.50 249 GLY A C 1
ATOM 1969 O O . GLY A 1 249 ? -19.175 1.258 21.014 1.00 33.50 249 GLY A O 1
ATOM 1970 N N . LYS A 1 250 ? -20.832 2.643 21.656 1.00 32.22 250 LYS A N 1
ATOM 1971 C CA . LYS A 1 250 ? -20.060 3.322 22.708 1.00 32.22 250 LYS A CA 1
ATOM 1972 C C . LYS A 1 250 ? -19.999 2.390 23.920 1.00 32.22 250 LYS A C 1
ATOM 1974 O O . LYS A 1 250 ? -21.054 1.937 24.357 1.00 32.22 250 LYS A O 1
ATOM 1979 N N . SER A 1 251 ? -18.803 2.130 24.443 1.00 31.44 251 SER A N 1
ATOM 1980 C CA . SER A 1 251 ? -18.6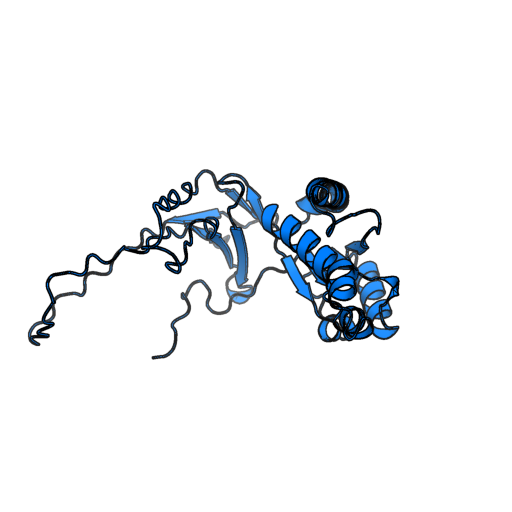64 1.572 25.790 1.00 31.44 251 SER A CA 1
ATOM 1981 C C . SER A 1 251 ? -19.163 2.621 26.786 1.00 31.44 251 SER A C 1
ATOM 1983 O O . SER A 1 251 ? -18.806 3.796 26.644 1.00 31.44 251 SER A O 1
ATOM 1985 N N . LEU A 1 252 ? -20.052 2.204 27.691 1.00 33.38 252 LEU A N 1
ATOM 1986 C CA . LEU A 1 252 ? -20.474 2.982 28.859 1.00 33.38 252 LEU A CA 1
ATOM 1987 C C . LEU A 1 252 ? -19.312 3.115 29.846 1.00 33.38 252 LEU A C 1
ATOM 1989 O O . LEU A 1 252 ? -18.503 2.158 29.903 1.00 33.38 252 LEU A O 1
#

Foldseek 3Di:
DPDDDDPQCPQKDFQAEEEEEQEPVVLCVCPPVVVCSCQQGVLLRVLLVVLCQLQQFRYYYAYLVCLLVLVCPNYQEYEYSCLVRHDPSSVVSVVVCVVVNRHYHYDDPVLRSPDPPRSVVSSVVSCVVCVVVRVVGQKGKDDFDSQKGWTWIANVVVRKIKIKIFFHPVQDDDCPCVDVDPDDRDDDTDDGPPIDIDGPDPPWAKDKPFDPVPPPDPDDDDDDDPDDDDDPDDPDDDDDIGITIIITDDDD

Mean predicted aligned error: 10.87 Å